Protein 6QTM (pdb70)

B-factor: mean 91.88, std 21.19, range [47.8, 187.05]

Organism: Saccharomyces cerevisiae (strain ATCC 204508 / S288c) (NCBI:txid559292)

Solvent-accessible surface area: 19002 Å² total

Secondary structure (DSSP, 8-state):
--THHHHHHHHHHHTT-EEEE-----SS--HHHHHHHHH--HHHHIIIIIS-PEEES-STT-SEEE-SS-GGG----HHHHHHHHTT----EEE---HHHHHH-----/--HHHHHHHHHHHHTT-EEEE----SSS--HHHHHHHHH--HHHHIIIIIS--EEES-GGG-SEEE-SS-GGG----HHHHHHHHHHHS----EEE---HHHHHH-----/-HHHHHHHHHHHHTT-EEEE-----SS--HHHHHHHHH--HHHHIIIIIS--EEES-TTS-SEEE-SS-GGG----HHHHHHHHH-----EEE---HHHHHH-----/------/------/---------

GO terms:
  GO:0000781 chromosome, telomeric region (C, IDA)
  GO:0003690 double-stranded DNA binding (F, IDA)
  GO:0031491 nucleosome binding (F, IDA)
  GO:0005677 chromatin silencing complex (C, IDA)
  GO:0030466 silent mating-type cassette heterochromatin formation (P, IGI)
  GO:0060090 molecular adaptor activity (F, IMP)
  GO:0034398 telomere tethering at nuclear periphery (P, IMP)
  GO:0000781 chromosome, telomeric region (C, IMP)
  GO:0003690 double-stranded DNA binding (F, IMP)
  GO:0030466 silent mating-type cassette heterochromatin formation (P, IMP)
  GO:0031453 positive regulation of heterochromatin formation (P, IMP)
  GO:0031509 subtelomeric heterochromatin formation (P, IMP)
  GO:0097695 establishment of protein-containing complex localization to telomere (P, IMP)
  GO:0006303 double-strand break repair via nonhomologous end joining (P, IMP)
  GO:0005515 protein binding (F, IPI)

Structure (mmCIF, N/CA/C/O backbone):
data_6QTM
#
_entry.id   6QTM
#
_cell.length_a   58.930
_cell.length_b   58.930
_cell.length_c   270.460
_cell.angle_alpha   90.00
_cell.angle_beta   90.00
_cell.angle_gamma   90.00
#
_symmetry.space_group_name_H-M   'P 41 21 2'
#
loop_
_entity.id
_entity.type
_entity.pdbx_description
1 polymer 'Regulatory protein SIR4'
2 polymer 'Ribonuclease H'
3 non-polymer 'SULFATE ION'
4 water water
#
loop_
_atom_site.group_PDB
_atom_site.id
_atom_site.type_symbol
_atom_site.label_atom_id
_atom_site.label_alt_id
_atom_site.label_comp_id
_atom_site.label_asym_id
_atom_site.label_entity_id
_atom_site.label_seq_id
_atom_site.pdbx_PDB_ins_code
_atom_site.Cartn_x
_atom_site.Cartn_y
_atom_site.Cartn_z
_atom_site.occupancy
_atom_site.B_iso_or_equiv
_atom_site.auth_seq_id
_atom_site.auth_comp_id
_atom_site.auth_asym_id
_atom_site.auth_atom_id
_atom_site.pdbx_PDB_model_num
ATOM 1 N N . LEU A 1 11 ? 17.272 37.699 25.052 1.00 97.85 969 LEU A N 1
ATOM 2 C CA . LEU A 1 11 ? 16.900 38.712 24.048 1.00 97.56 969 LEU A CA 1
ATOM 3 C C . LEU A 1 11 ? 17.800 38.661 22.769 1.00 99.94 969 LEU A C 1
ATOM 4 O O . LEU A 1 11 ? 17.656 39.511 21.880 1.00 99.88 969 LEU A O 1
ATOM 9 N N . SER A 1 12 ? 18.708 37.639 22.677 1.00 142.20 970 SER A N 1
ATOM 10 C CA . SER A 1 12 ? 19.654 37.443 21.561 1.00 140.13 970 SER A CA 1
ATOM 11 C C . SER A 1 12 ? 19.978 35.953 21.241 1.00 139.56 970 SER A C 1
ATOM 12 O O . SER A 1 12 ? 19.874 35.099 22.131 1.00 139.08 970 SER A O 1
ATOM 15 N N . LYS A 1 13 ? 20.395 35.671 19.955 1.00 132.62 971 LYS A N 1
ATOM 16 C CA . LYS A 1 13 ? 20.847 34.388 19.341 1.00 130.35 971 LYS A CA 1
ATOM 17 C C . LYS A 1 13 ? 19.694 33.469 18.819 1.00 127.06 971 LYS A C 1
ATOM 18 O O . LYS A 1 13 ? 19.247 33.622 17.686 1.00 120.62 971 LYS A O 1
ATOM 24 N N . SER A 1 14 ? 19.292 32.471 19.640 1.00 125.23 972 SER A N 1
ATOM 25 C CA . SER A 1 14 ? 18.229 31.498 19.381 1.00 121.48 972 SER A CA 1
ATOM 26 C C . SER A 1 14 ? 16.934 31.933 20.056 1.00 123.54 972 SER A C 1
ATOM 27 O O . SER A 1 14 ? 15.901 31.331 19.784 1.00 120.61 972 SER A O 1
ATOM 30 N N . SER A 1 15 ? 16.978 32.955 20.946 1.00 121.60 973 SER A N 1
ATOM 31 C CA . SER A 1 15 ? 15.768 33.491 21.579 1.00 119.88 973 SER A CA 1
ATOM 32 C C . SER A 1 15 ? 14.860 34.035 20.461 1.00 116.69 973 SER A C 1
ATOM 33 O O . SER A 1 15 ? 13.645 33.819 20.459 1.00 113.09 973 SER A O 1
ATOM 36 N N . TRP A 1 16 ? 15.499 34.711 19.495 1.00 111.54 974 TRP A N 1
ATOM 37 C CA . TRP A 1 16 ? 14.893 35.298 18.315 1.00 108.04 974 TRP A CA 1
ATOM 38 C C . TRP A 1 16 ? 14.313 34.176 17.450 1.00 105.29 974 TRP A C 1
ATOM 39 O O . TRP A 1 16 ? 13.132 34.243 17.100 1.00 102.90 974 TRP A O 1
ATOM 50 N N . ARG A 1 17 ? 15.111 33.119 17.171 1.00 98.85 975 ARG A N 1
ATOM 51 C CA . ARG A 1 17 ? 14.690 31.951 16.377 1.00 94.38 975 ARG A CA 1
ATOM 52 C C . ARG A 1 17 ? 13.483 31.272 17.033 1.00 94.70 975 ARG A C 1
ATOM 53 O O . ARG A 1 17 ? 12.488 31.015 16.363 1.00 91.43 975 ARG A O 1
ATOM 61 N N . GLN A 1 18 ? 13.544 31.069 18.359 1.00 93.31 976 GLN A N 1
ATOM 62 C CA . GLN A 1 18 ? 12.473 30.464 19.165 1.00 92.22 976 GLN A CA 1
ATOM 63 C C . GLN A 1 18 ? 11.203 31.293 19.186 1.00 94.81 976 GLN A C 1
ATOM 64 O O . GLN A 1 18 ? 10.115 30.731 19.038 1.00 93.65 976 GLN A O 1
ATOM 70 N N . GLU A 1 19 ? 11.338 32.622 19.315 1.00 91.21 977 GLU A N 1
ATOM 71 C CA . GLU A 1 19 ? 10.188 33.516 19.295 1.00 89.91 977 GLU A CA 1
ATOM 72 C C . GLU A 1 19 ? 9.498 33.509 17.927 1.00 89.09 977 GLU A C 1
ATOM 73 O O . GLU A 1 19 ? 8.267 33.487 17.871 1.00 87.10 977 GLU A O 1
ATOM 79 N N . TRP A 1 20 ? 10.293 33.449 16.835 1.00 84.38 978 TRP A N 1
ATOM 80 C CA . TRP A 1 20 ? 9.779 33.360 15.466 1.00 81.74 978 TRP A CA 1
ATOM 81 C C . TRP A 1 20 ? 9.052 32.060 15.242 1.00 82.81 978 TRP A C 1
ATOM 82 O O . TRP A 1 20 ? 7.933 32.077 14.742 1.00 82.26 978 TRP A O 1
ATOM 93 N N . LEU A 1 21 ? 9.674 30.935 15.635 1.00 78.11 979 LEU A N 1
ATOM 94 C CA . LEU A 1 21 ? 9.119 29.594 15.483 1.00 76.67 979 LEU A CA 1
ATOM 95 C C . LEU A 1 21 ? 7.703 29.483 16.043 1.00 79.48 979 LEU A C 1
ATOM 96 O O . LEU A 1 21 ? 6.831 28.861 15.424 1.00 78.18 979 LEU A O 1
ATOM 101 N N . ALA A 1 22 ? 7.480 30.149 17.180 1.00 76.63 980 ALA A N 1
ATOM 102 C CA . ALA A 1 22 ? 6.211 30.233 17.888 1.00 76.60 980 ALA A CA 1
ATOM 103 C C . ALA A 1 22 ? 5.212 31.050 17.090 1.00 78.63 980 ALA A C 1
ATOM 104 O O . ALA A 1 22 ? 4.098 30.575 16.880 1.00 78.69 980 ALA A O 1
ATOM 106 N N . ASN A 1 23 ? 5.621 32.247 16.604 1.00 74.10 981 ASN A N 1
ATOM 107 C CA . ASN A 1 23 ? 4.752 33.143 15.814 1.00 73.44 981 ASN A CA 1
ATOM 108 C C . ASN A 1 23 ? 4.304 32.528 14.518 1.00 75.53 981 ASN A C 1
ATOM 109 O O . ASN A 1 23 ? 3.134 32.653 14.160 1.00 75.82 981 ASN A O 1
ATOM 114 N N . LEU A 1 24 ? 5.241 31.873 13.803 1.00 70.42 982 LEU A N 1
ATOM 115 C CA . LEU A 1 24 ? 5.002 31.230 12.510 1.00 67.50 982 LEU A CA 1
ATOM 116 C C . LEU A 1 24 ? 3.929 30.149 12.584 1.00 68.56 982 LEU A C 1
ATOM 117 O O . LEU A 1 24 ? 3.185 29.987 11.614 1.00 66.55 982 LEU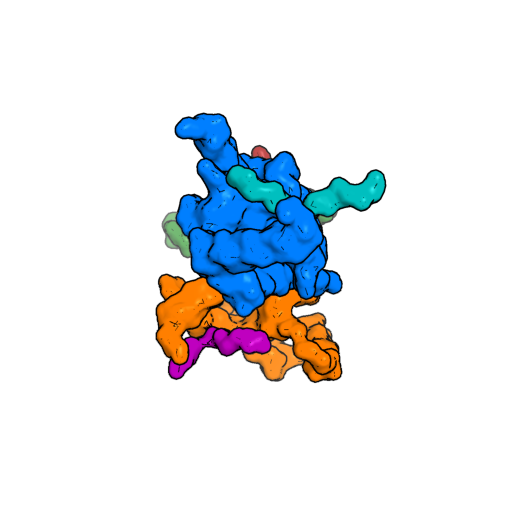 A O 1
ATOM 122 N N . LYS A 1 25 ? 3.763 29.512 13.779 1.00 64.53 983 LYS A N 1
ATOM 123 C CA . LYS A 1 25 ? 2.726 28.500 13.991 1.00 64.18 983 LYS A CA 1
ATOM 124 C C . LYS A 1 25 ? 1.352 29.161 13.959 1.00 70.56 983 LYS A C 1
ATOM 125 O O . LYS A 1 25 ? 0.345 28.478 13.783 1.00 70.99 983 LYS A O 1
ATOM 131 N N . LEU A 1 26 ? 1.318 30.492 14.141 1.00 67.63 984 LEU A N 1
ATOM 132 C CA . LEU A 1 26 ? 0.091 31.300 14.166 1.00 67.27 984 LEU A CA 1
ATOM 133 C C . LEU A 1 26 ? 0.050 32.292 12.997 1.00 65.16 984 LEU A C 1
ATOM 134 O O . LEU A 1 26 ? -0.595 33.345 13.098 1.00 65.02 984 LEU A O 1
ATOM 139 N N . ILE A 1 27 ? 0.737 31.948 11.898 1.00 57.27 985 ILE A N 1
ATOM 140 C CA . ILE A 1 27 ? 0.778 32.787 10.709 1.00 56.37 985 ILE A CA 1
ATOM 141 C C . ILE A 1 27 ? 0.307 32.054 9.444 1.00 62.99 985 ILE A C 1
ATOM 142 O O . ILE A 1 27 ? 0.588 30.862 9.236 1.00 60.03 985 ILE A O 1
ATOM 147 N N . SER A 1 28 ? -0.385 32.823 8.578 1.00 64.60 986 SER A N 1
ATOM 148 C CA . SER A 1 28 ? -0.808 32.410 7.235 1.00 64.85 986 SER A CA 1
ATOM 149 C C . SER A 1 28 ? 0.202 33.055 6.253 1.00 67.65 986 SER A C 1
ATOM 150 O O . SER A 1 28 ? 0.443 34.265 6.299 1.00 68.24 986 SER A O 1
ATOM 153 N N . VAL A 1 29 ? 0.851 32.227 5.442 1.00 62.90 987 VAL A N 1
ATOM 154 C CA . VAL A 1 29 ? 1.858 32.652 4.465 1.00 62.36 987 VAL A CA 1
ATOM 155 C C . VAL A 1 29 ? 1.381 32.399 3.042 1.00 65.11 987 VAL A C 1
ATOM 156 O O . VAL A 1 29 ? 1.034 31.272 2.692 1.00 63.30 987 VAL A O 1
ATOM 160 N N . SER A 1 30 ? 1.359 33.437 2.234 1.00 63.21 988 SER A N 1
ATOM 161 C CA . SER A 1 30 ? 0.986 33.256 0.844 1.00 64.41 988 SER A CA 1
ATOM 162 C C . SER A 1 30 ? 2.204 33.532 -0.016 1.00 69.54 988 SER A C 1
ATOM 163 O O . SER A 1 30 ? 2.943 34.493 0.263 1.00 70.11 988 SER A O 1
ATOM 166 N N . LEU A 1 31 ? 2.469 32.637 -0.992 1.00 64.47 989 LEU A N 1
ATOM 167 C CA . LEU A 1 31 ? 3.578 32.794 -1.928 1.00 63.79 989 LEU A CA 1
ATOM 168 C C . LEU A 1 31 ? 2.949 33.166 -3.275 1.00 73.54 989 LEU A C 1
ATOM 169 O O . LEU A 1 31 ? 2.097 32.437 -3.826 1.00 75.01 989 LEU A O 1
ATOM 174 N N . VAL A 1 32 ? 3.309 34.385 -3.723 1.00 71.21 990 VAL A N 1
ATOM 175 C CA . VAL A 1 32 ? 2.912 35.125 -4.922 1.00 71.63 990 VAL A CA 1
ATOM 176 C C . VAL A 1 32 ? 3.108 34.330 -6.221 1.00 74.37 990 VAL A C 1
ATOM 177 O O . VAL A 1 32 ? 4.057 33.557 -6.320 1.00 72.76 990 VAL A O 1
ATOM 181 N N . ASP A 1 33 ? 2.204 34.538 -7.212 1.00 72.22 991 ASP A N 1
ATOM 182 C CA . ASP A 1 33 ? 2.213 33.908 -8.549 1.00 72.43 991 ASP A CA 1
ATOM 183 C C . ASP A 1 33 ? 2.866 34.779 -9.640 1.00 73.26 991 ASP A C 1
ATOM 184 O O . ASP A 1 33 ? 3.349 34.242 -10.642 1.00 73.42 991 ASP A O 1
ATOM 189 N N . GLU A 1 34 ? 2.784 36.118 -9.473 1.00 67.85 992 GLU A N 1
ATOM 190 C CA . GLU A 1 34 ? 3.277 37.147 -10.390 1.00 67.99 992 GLU A CA 1
ATOM 191 C C . GLU A 1 34 ? 4.780 37.342 -10.250 1.00 72.87 992 GLU A C 1
ATOM 192 O O . GLU A 1 34 ? 5.358 37.039 -9.195 1.00 70.86 992 GLU A O 1
ATOM 198 N N . PHE A 1 35 ? 5.414 37.870 -11.307 1.00 71.63 993 PHE A N 1
ATOM 199 C CA . PHE A 1 35 ? 6.858 38.110 -11.327 1.00 71.01 993 PHE A CA 1
ATOM 200 C C . PHE A 1 35 ? 7.192 39.598 -11.534 1.00 78.76 993 PHE A C 1
ATOM 201 O O . PHE A 1 35 ? 6.397 40.336 -12.124 1.00 79.61 993 PHE A O 1
ATOM 209 N N . PRO A 1 36 ? 8.404 40.039 -11.157 1.00 78.25 994 PRO A N 1
ATOM 210 C CA . PRO A 1 36 ? 8.813 41.413 -11.491 1.00 81.56 994 PRO A CA 1
ATOM 211 C C . PRO A 1 36 ? 9.089 41.496 -12.993 1.00 88.30 994 PRO A C 1
ATOM 212 O O . PRO A 1 36 ? 9.336 40.466 -13.641 1.00 86.40 994 PRO A O 1
ATOM 216 N N . SER A 1 37 ? 9.065 42.721 -13.545 1.00 89.39 995 SER A N 1
ATOM 217 C CA . SER A 1 37 ? 9.284 42.997 -14.979 1.00 91.57 995 SER A CA 1
ATOM 218 C C . SER A 1 37 ? 10.647 42.545 -15.547 1.00 96.89 995 SER A C 1
ATOM 219 O O . SER A 1 37 ? 11.626 42.386 -14.805 1.00 96.11 995 SER A O 1
ATOM 222 N N . GLU A 1 38 ? 10.671 42.326 -16.878 1.00 94.97 996 GLU A N 1
ATOM 223 C CA . GLU A 1 38 ? 11.825 42.016 -17.724 1.00 95.84 996 GLU A CA 1
ATOM 224 C C . GLU A 1 38 ? 12.563 40.696 -17.404 1.00 97.97 996 GLU A C 1
ATOM 225 O O . GLU A 1 38 ? 13.800 40.682 -17.444 1.00 99.82 996 GLU A O 1
ATOM 231 N N . LEU A 1 39 ? 11.839 39.571 -17.204 1.00 90.43 997 LEU A N 1
ATOM 232 C CA . LEU A 1 39 ? 12.550 38.311 -16.912 1.00 87.24 997 LEU A CA 1
ATOM 233 C C . LEU A 1 39 ? 12.500 37.261 -18.022 1.00 88.22 997 LEU A C 1
ATOM 234 O O . LEU A 1 39 ? 11.472 37.134 -18.686 1.00 88.87 997 LEU A O 1
ATOM 239 N N . SER A 1 40 ? 13.606 36.506 -18.222 1.00 80.78 998 SER A N 1
ATOM 240 C CA . SER A 1 40 ? 13.660 35.454 -19.243 1.00 79.23 998 SER A CA 1
ATOM 241 C C . SER A 1 40 ? 13.043 34.189 -18.687 1.00 79.80 998 SER A C 1
ATOM 242 O O . SER A 1 40 ? 12.867 34.085 -17.459 1.00 76.20 998 SER A O 1
ATOM 245 N N . ASP A 1 41 ? 12.705 33.229 -19.583 1.00 77.15 999 ASP A N 1
ATOM 246 C CA . ASP A 1 41 ? 12.089 31.949 -19.199 1.00 76.27 999 ASP A CA 1
ATOM 247 C C . ASP A 1 41 ? 12.930 31.169 -18.148 1.00 82.68 999 ASP A C 1
ATOM 248 O O . ASP A 1 41 ? 12.352 30.598 -17.203 1.00 81.03 999 ASP A O 1
ATOM 253 N N . SER A 1 42 ? 14.292 31.200 -18.297 1.00 81.37 1000 SER A N 1
ATOM 254 C CA . SER A 1 42 ? 15.277 30.586 -17.392 1.00 80.82 1000 SER A CA 1
ATOM 255 C C . SER A 1 42 ? 15.262 31.304 -16.058 1.00 82.49 1000 SER A C 1
ATOM 256 O O . SER A 1 42 ? 15.094 30.653 -15.018 1.00 81.73 1000 SER A O 1
ATOM 259 N N . ASP A 1 43 ? 15.386 32.654 -16.092 1.00 77.80 1001 ASP A N 1
ATOM 260 C CA . ASP A 1 43 ? 15.342 33.519 -14.915 1.00 75.97 1001 ASP A CA 1
ATOM 261 C C . ASP A 1 43 ? 14.123 33.140 -14.063 1.00 75.04 1001 ASP A C 1
ATOM 262 O O . ASP A 1 43 ? 14.271 32.795 -12.889 1.00 72.95 1001 ASP A O 1
ATOM 267 N N . ARG A 1 44 ? 12.944 33.090 -14.694 1.00 70.33 1002 ARG A N 1
ATOM 268 C CA . ARG A 1 44 ? 11.686 32.691 -14.058 1.00 67.59 1002 ARG A CA 1
ATOM 269 C C . ARG A 1 44 ? 11.708 31.263 -13.491 1.00 66.97 1002 ARG A C 1
ATOM 270 O O . ARG A 1 44 ? 11.217 31.053 -12.383 1.00 63.04 1002 ARG A O 1
ATOM 278 N N . GLN A 1 45 ? 12.275 30.290 -14.245 1.00 65.74 1003 GLN A N 1
ATOM 279 C CA . GLN A 1 45 ? 12.375 28.896 -13.808 1.00 65.86 1003 GLN A CA 1
ATOM 280 C C . GLN A 1 45 ? 13.193 28.766 -12.539 1.00 72.05 1003 GLN A C 1
ATOM 281 O O . GLN A 1 45 ? 12.711 28.185 -11.565 1.00 70.92 1003 GLN A O 1
ATOM 287 N N . ILE A 1 46 ? 14.417 29.332 -12.552 1.00 71.01 1004 ILE A N 1
ATOM 288 C CA . ILE A 1 46 ? 15.348 29.357 -11.425 1.00 70.73 1004 ILE A CA 1
ATOM 289 C C . ILE A 1 46 ? 14.637 29.900 -10.170 1.00 70.99 1004 ILE A C 1
ATOM 290 O O . ILE A 1 46 ? 14.661 29.230 -9.134 1.00 68.58 1004 ILE A O 1
ATOM 295 N N . ILE A 1 47 ? 13.926 31.049 -10.301 1.00 67.98 1005 ILE A N 1
ATOM 296 C CA . ILE A 1 47 ? 13.141 31.669 -9.220 1.00 67.15 1005 ILE A CA 1
ATOM 297 C C . ILE A 1 47 ? 12.077 30.697 -8.722 1.00 70.27 1005 ILE A C 1
ATOM 298 O O . ILE A 1 47 ? 11.980 30.482 -7.515 1.00 68.58 1005 ILE A O 1
ATOM 303 N N . ASN A 1 48 ? 11.298 30.098 -9.660 1.00 68.60 1006 ASN A N 1
ATOM 304 C CA . ASN A 1 48 ? 10.221 29.146 -9.352 1.00 68.24 1006 ASN A CA 1
ATOM 305 C C . ASN A 1 48 ? 10.691 27.946 -8.534 1.00 74.28 1006 ASN A C 1
ATOM 306 O O . ASN A 1 48 ? 10.051 27.627 -7.523 1.00 74.72 1006 ASN A O 1
ATOM 311 N N . GLU A 1 49 ? 11.839 27.345 -8.908 1.00 70.55 1007 GLU A N 1
ATOM 312 C CA . GLU A 1 49 ? 12.422 26.230 -8.173 1.00 70.19 1007 GLU A CA 1
ATOM 313 C C . GLU A 1 49 ? 12.682 26.660 -6.719 1.00 73.65 1007 GLU A C 1
ATOM 314 O O . GLU A 1 49 ? 12.246 25.975 -5.787 1.00 72.23 1007 GLU A O 1
ATOM 320 N N . LYS A 1 50 ? 13.342 27.832 -6.536 1.00 71.13 1008 LYS A N 1
ATOM 321 C CA . LYS A 1 50 ? 13.661 28.386 -5.217 1.00 70.46 1008 LYS A CA 1
ATOM 322 C C . LYS A 1 50 ? 12.405 28.666 -4.411 1.00 73.39 1008 LYS A C 1
ATOM 323 O O . LYS A 1 50 ? 12.325 28.242 -3.252 1.00 72.37 1008 LYS A O 1
ATOM 337 N N . GLN A 1 52 ? 9.476 27.264 -4.647 1.00 67.13 1010 GLN A N 1
ATOM 338 C CA . GLN A 1 52 ? 8.986 25.935 -4.290 1.00 66.24 1010 GLN A CA 1
ATOM 339 C C . GLN A 1 52 ? 9.588 25.376 -2.989 1.00 68.46 1010 GLN A C 1
ATOM 340 O O . GLN A 1 52 ? 8.842 24.820 -2.189 1.00 69.04 1010 GLN A O 1
ATOM 346 N N . LEU A 1 53 ? 10.907 25.519 -2.764 1.00 62.84 1011 LEU A N 1
ATOM 347 C CA . LEU A 1 53 ? 11.528 25.034 -1.518 1.00 62.25 1011 LEU A CA 1
ATOM 348 C C . LEU A 1 53 ? 11.143 25.925 -0.331 1.00 64.13 1011 LEU A C 1
ATOM 349 O O . LEU A 1 53 ? 11.000 25.421 0.785 1.00 62.47 1011 LEU A O 1
ATOM 354 N N . LEU A 1 54 ? 11.016 27.262 -0.575 1.00 60.21 1012 LEU A N 1
ATOM 355 C CA . LEU A 1 54 ? 10.661 28.251 0.460 1.00 58.72 1012 LEU A CA 1
ATOM 356 C C . LEU A 1 54 ? 9.281 27.924 0.986 1.00 60.81 1012 LEU A C 1
ATOM 357 O O . LEU A 1 54 ? 9.057 27.939 2.197 1.00 58.38 1012 LEU A O 1
ATOM 362 N N . LYS A 1 55 ? 8.391 27.531 0.054 1.00 58.60 1013 LYS A N 1
ATOM 363 C CA . LYS A 1 55 ? 7.030 27.083 0.312 1.00 58.67 1013 LYS A CA 1
ATOM 364 C C . LYS A 1 55 ? 7.078 25.856 1.230 1.00 64.42 1013 LYS A C 1
ATOM 365 O O . LYS A 1 55 ? 6.359 25.844 2.234 1.00 64.25 1013 LYS A O 1
ATOM 371 N N . ASP A 1 56 ? 8.001 24.897 0.966 1.00 63.11 1014 ASP A N 1
ATOM 372 C CA . ASP A 1 56 ? 8.175 23.707 1.814 1.00 65.99 1014 ASP A CA 1
ATOM 373 C C . ASP A 1 56 ? 8.632 24.057 3.222 1.00 71.69 1014 ASP A C 1
ATOM 374 O O . ASP A 1 56 ? 7.986 23.612 4.156 1.00 73.03 1014 ASP A O 1
ATOM 379 N N . ILE A 1 57 ? 9.715 24.863 3.390 1.00 67.21 1015 ILE A N 1
ATOM 380 C CA . ILE A 1 57 ? 10.237 25.301 4.693 1.00 66.07 1015 ILE A CA 1
ATOM 381 C C . ILE A 1 57 ? 9.120 25.942 5.492 1.00 71.45 1015 ILE A C 1
ATOM 382 O O . ILE A 1 57 ? 8.920 25.573 6.643 1.00 72.18 1015 ILE A O 1
ATOM 387 N N . PHE A 1 58 ? 8.351 26.843 4.871 1.00 69.25 1016 PHE A N 1
ATOM 388 C CA . PHE A 1 58 ? 7.252 27.511 5.553 1.00 70.12 1016 PHE A CA 1
ATOM 389 C C . PHE A 1 58 ? 6.172 26.559 6.014 1.00 73.32 1016 PHE A C 1
ATOM 390 O O . PHE A 1 58 ? 5.771 26.624 7.168 1.00 73.38 1016 PHE A O 1
ATOM 398 N N . ALA A 1 59 ? 5.751 25.635 5.148 1.00 69.29 1017 ALA A N 1
ATOM 399 C CA . ALA A 1 59 ? 4.711 24.669 5.481 1.00 68.95 1017 ALA A CA 1
ATOM 400 C C . ALA A 1 59 ? 5.165 23.612 6.474 1.00 71.27 1017 ALA A C 1
ATOM 401 O O . ALA A 1 59 ? 4.592 23.511 7.548 1.00 71.77 1017 ALA A O 1
ATOM 403 N N . ASN A 1 60 ? 6.205 22.854 6.119 1.00 67.61 1018 ASN A N 1
ATOM 404 C CA . ASN A 1 60 ? 6.756 21.705 6.834 1.00 68.96 1018 ASN A CA 1
ATOM 405 C C . ASN A 1 60 ? 7.616 21.992 8.059 1.00 72.68 1018 ASN A C 1
ATOM 406 O O . ASN A 1 60 ? 7.498 21.276 9.063 1.00 73.14 1018 ASN A O 1
ATOM 411 N N . ASN A 1 61 ? 8.513 22.978 7.958 1.00 67.59 1019 ASN A N 1
ATOM 412 C CA . ASN A 1 61 ? 9.446 23.274 9.026 1.00 68.29 1019 ASN A CA 1
ATOM 413 C C . ASN A 1 61 ? 9.000 24.387 9.942 1.00 75.46 1019 ASN A C 1
ATOM 414 O O . ASN A 1 61 ? 9.057 24.241 11.176 1.00 77.46 1019 ASN A O 1
ATOM 419 N N . LEU A 1 62 ? 8.554 25.504 9.364 1.00 70.79 1020 LEU A N 1
ATOM 420 C CA . LEU A 1 62 ? 8.109 26.650 10.160 1.00 69.98 1020 LEU A CA 1
ATOM 421 C C . LEU A 1 62 ? 6.657 26.520 10.625 1.00 72.88 1020 LEU A C 1
ATOM 422 O O . LEU A 1 62 ? 6.215 27.317 11.447 1.00 75.04 1020 LEU A O 1
ATOM 427 N N . LYS A 1 63 ? 5.955 25.461 10.168 1.00 66.48 1021 LYS A N 1
ATOM 428 C CA . LYS A 1 63 ? 4.590 25.066 10.530 1.00 65.83 1021 LYS A CA 1
ATOM 429 C C . LYS A 1 63 ? 3.518 26.155 10.232 1.00 68.82 1021 LYS A C 1
ATOM 430 O O . LYS A 1 63 ? 2.435 26.157 10.837 1.00 70.04 1021 LYS A O 1
ATOM 436 N N . SER A 1 64 ? 3.810 27.059 9.272 1.00 63.61 1022 SER A N 1
ATOM 437 C CA . SER A 1 64 ? 2.882 28.119 8.847 1.00 62.79 1022 SER A CA 1
ATOM 438 C C . SER A 1 64 ? 1.842 27.520 7.936 1.00 68.14 1022 SER A C 1
ATOM 439 O O . SER A 1 64 ? 2.051 26.409 7.445 1.00 69.93 1022 SER A O 1
ATOM 442 N N . ALA A 1 65 ? 0.699 28.221 7.737 1.00 63.62 1023 ALA A N 1
ATOM 443 C CA . ALA A 1 65 ? -0.376 27.750 6.854 1.00 63.06 1023 ALA A CA 1
ATOM 444 C C . ALA A 1 65 ? -0.148 28.365 5.503 1.00 67.31 1023 ALA A C 1
ATOM 445 O O . ALA A 1 65 ? 0.128 29.562 5.425 1.00 67.00 1023 ALA A O 1
ATOM 447 N N . ILE A 1 66 ? -0.209 27.559 4.434 1.00 63.82 1024 ILE A N 1
ATOM 448 C CA . ILE A 1 66 ? 0.036 28.101 3.104 1.00 62.09 1024 ILE A CA 1
ATOM 449 C C . ILE A 1 66 ? -1.254 28.619 2.540 1.00 66.60 1024 IL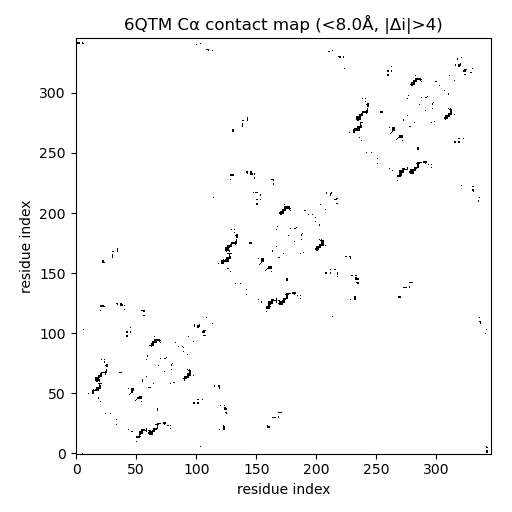E A C 1
ATOM 450 O O . ILE A 1 66 ? -2.202 27.841 2.354 1.00 69.50 1024 ILE A O 1
ATOM 455 N N . SER A 1 67 ? -1.302 29.933 2.301 1.00 61.59 1025 SER A N 1
ATOM 456 C CA . SER A 1 67 ? -2.471 30.590 1.729 1.00 64.64 1025 SER A CA 1
ATOM 457 C C . SER A 1 67 ? -2.426 30.679 0.197 1.00 70.31 1025 SER A C 1
ATOM 458 O O . SER A 1 67 ? -1.356 30.885 -0.386 1.00 69.23 1025 SER A O 1
ATOM 461 N N . ASN A 1 68 ? -3.585 30.511 -0.444 1.00 69.56 1026 ASN A N 1
ATOM 462 C CA . ASN A 1 68 ? -3.717 30.614 -1.897 1.00 71.49 1026 ASN A CA 1
ATOM 463 C C . ASN A 1 68 ? -4.290 31.989 -2.247 1.00 80.97 1026 ASN A C 1
ATOM 464 O O . ASN A 1 68 ? -4.579 32.280 -3.412 1.00 84.29 1026 ASN A O 1
ATOM 469 N N . ASN A 1 69 ? -4.448 32.835 -1.230 1.00 77.02 1027 ASN A N 1
ATOM 470 C CA . ASN A 1 69 ? -4.956 34.186 -1.381 1.00 78.00 1027 ASN A CA 1
ATOM 471 C C . ASN A 1 69 ? -3.982 35.081 -0.635 1.00 79.79 1027 ASN A C 1
ATOM 472 O O . ASN A 1 69 ? -3.800 34.922 0.571 1.00 80.03 1027 ASN A O 1
ATOM 477 N N . PHE A 1 70 ? -3.296 35.965 -1.343 1.00 75.15 1028 PHE A N 1
ATOM 478 C CA . PHE A 1 70 ? -2.309 36.800 -0.664 1.00 74.28 1028 PHE A CA 1
ATOM 479 C C . PHE A 1 70 ? -2.943 37.838 0.257 1.00 80.10 1028 PHE A C 1
ATOM 480 O O . PHE A 1 70 ? -2.285 38.334 1.179 1.00 78.81 1028 PHE A O 1
ATOM 488 N N . ARG A 1 71 ? -4.229 38.134 0.035 1.00 79.62 1029 ARG A N 1
ATOM 489 C CA . ARG A 1 71 ? -4.973 39.080 0.851 1.00 82.17 1029 ARG A CA 1
ATOM 490 C C . ARG A 1 71 ? -5.329 38.427 2.170 1.00 87.63 1029 ARG A C 1
ATOM 491 O O . ARG A 1 71 ? -5.359 39.108 3.196 1.00 89.39 1029 ARG A O 1
ATOM 499 N N . GLU A 1 72 ? -5.486 37.090 2.168 1.00 83.47 1030 GLU A N 1
ATOM 500 C CA . GLU A 1 72 ? -5.760 36.329 3.390 1.00 83.20 1030 GLU A CA 1
ATOM 501 C C . GLU A 1 72 ? -4.466 35.730 4.030 1.00 84.14 1030 GLU A C 1
ATOM 502 O O . GLU A 1 72 ? -4.418 34.537 4.370 1.00 82.30 1030 GLU A O 1
ATOM 508 N N . SER A 1 73 ? -3.433 36.581 4.218 1.00 79.76 1031 SER A N 1
ATOM 509 C CA . SER A 1 73 ? -2.169 36.162 4.823 1.00 77.76 1031 SER A CA 1
ATOM 510 C C . SER A 1 73 ? -1.451 37.283 5.582 1.00 83.29 1031 SER A C 1
ATOM 511 O O . SER A 1 73 ? -1.574 38.453 5.192 1.00 85.53 1031 SER A O 1
ATOM 514 N N . ASP A 1 74 ? -0.672 36.902 6.644 1.00 77.69 1032 ASP A N 1
ATOM 515 C CA . ASP A 1 74 ? 0.144 37.790 7.487 1.00 77.78 1032 ASP A CA 1
ATOM 516 C C . ASP A 1 74 ? 1.555 38.046 6.916 1.00 78.18 1032 ASP A C 1
ATOM 517 O O . ASP A 1 74 ? 2.152 39.082 7.196 1.00 77.73 1032 ASP A O 1
ATOM 522 N N . ILE A 1 75 ? 2.080 37.093 6.123 1.00 73.02 1033 ILE A N 1
ATOM 523 C CA . ILE A 1 75 ? 3.366 37.160 5.416 1.00 71.16 1033 ILE A CA 1
ATOM 524 C C . ILE A 1 75 ? 3.153 36.749 3.928 1.00 74.87 1033 ILE A C 1
ATOM 525 O O . ILE A 1 75 ? 2.607 35.677 3.662 1.00 74.31 1033 ILE A O 1
ATOM 530 N N . ILE A 1 76 ? 3.571 37.632 2.977 1.00 71.23 1034 ILE A N 1
ATOM 531 C CA . ILE A 1 76 ? 3.489 37.507 1.508 1.00 69.28 1034 ILE A CA 1
ATOM 532 C C . ILE A 1 76 ? 4.916 37.352 0.948 1.00 72.05 1034 ILE A C 1
ATOM 533 O O . ILE A 1 76 ? 5.736 38.244 1.129 1.00 72.53 1034 ILE A O 1
ATOM 538 N N . ILE A 1 77 ? 5.206 36.241 0.268 1.00 67.98 1035 ILE A N 1
ATOM 539 C CA . ILE A 1 77 ? 6.533 35.988 -0.304 1.00 67.71 1035 ILE A CA 1
ATOM 540 C C . ILE A 1 77 ? 6.562 36.296 -1.816 1.00 73.75 1035 ILE A C 1
ATOM 541 O O . ILE A 1 77 ? 5.965 35.563 -2.620 1.00 71.61 1035 ILE A O 1
ATOM 546 N N . LEU A 1 78 ? 7.314 37.367 -2.176 1.00 72.72 1036 LEU A N 1
ATOM 547 C CA . LEU A 1 78 ? 7.490 37.900 -3.536 1.00 73.28 1036 LEU A CA 1
ATOM 548 C C . LEU A 1 78 ? 8.579 37.192 -4.327 1.00 78.10 1036 LEU A C 1
ATOM 549 O O . LEU A 1 78 ? 9.502 36.633 -3.734 1.00 76.78 1036 LEU A O 1
ATOM 554 N N . LYS A 1 79 ? 8.453 37.205 -5.679 1.00 76.34 1037 LYS A N 1
ATOM 555 C CA . LYS A 1 79 ? 9.407 36.593 -6.612 1.00 76.00 1037 LYS A CA 1
ATOM 556 C C . LYS A 1 79 ? 10.527 37.598 -6.976 1.00 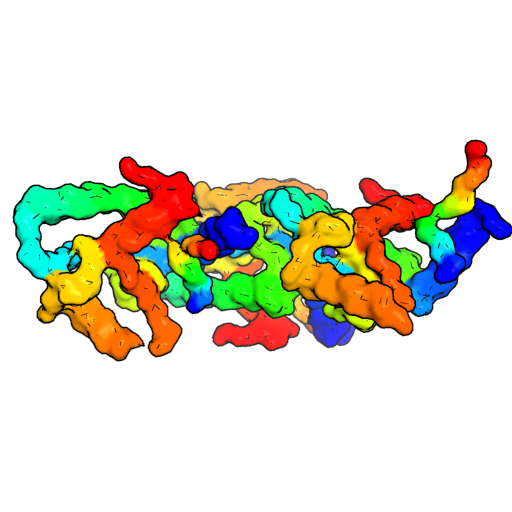82.44 1037 LYS A C 1
ATOM 557 O O . LYS A 1 79 ? 11.276 37.400 -7.936 1.00 83.41 1037 LYS A O 1
ATOM 563 N N . GLY A 1 80 ? 10.626 38.658 -6.183 1.00 79.76 1038 GLY A N 1
ATOM 564 C CA . GLY A 1 80 ? 11.607 39.721 -6.350 1.00 81.97 1038 GLY A CA 1
ATOM 565 C C . GLY A 1 80 ? 11.292 40.897 -5.455 1.00 87.57 1038 GLY A C 1
ATOM 566 O O . GLY A 1 80 ? 10.529 40.754 -4.497 1.00 87.05 1038 GLY A O 1
ATOM 567 N N . GLU A 1 81 ? 11.879 42.063 -5.752 1.00 85.76 1039 GLU A N 1
ATOM 568 C CA . GLU A 1 81 ? 11.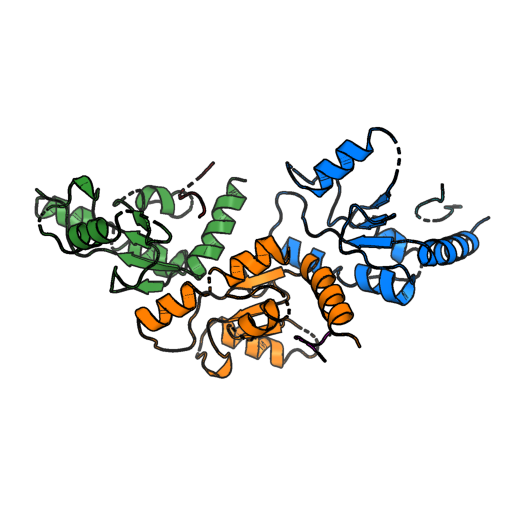622 43.269 -4.970 1.00 87.31 1039 GLU A CA 1
ATOM 569 C C . GLU A 1 81 ? 10.307 43.892 -5.437 1.00 90.95 1039 GLU A C 1
ATOM 570 O O . GLU A 1 81 ? 10.038 43.919 -6.636 1.00 90.50 1039 GLU A O 1
ATOM 576 N N . ILE A 1 82 ? 9.490 44.393 -4.491 1.00 87.95 1040 ILE A N 1
ATOM 577 C CA . ILE A 1 82 ? 8.193 45.010 -4.790 1.00 88.67 1040 ILE A CA 1
ATOM 578 C C . ILE A 1 82 ? 8.319 46.196 -5.779 1.00 96.99 1040 ILE A C 1
ATOM 579 O O . ILE A 1 82 ? 7.450 46.377 -6.631 1.00 98.31 1040 ILE A O 1
ATOM 584 N N . GLU A 1 83 ? 9.427 46.944 -5.702 1.00 95.66 1041 GLU A N 1
ATOM 585 C CA . GLU A 1 83 ? 9.727 48.072 -6.584 1.00 99.60 1041 GLU A CA 1
ATOM 586 C C . GLU A 1 83 ? 9.828 47.637 -8.043 1.00 103.87 1041 GLU A C 1
ATOM 587 O O . GLU A 1 83 ? 9.430 48.398 -8.931 1.00 107.08 1041 GLU A O 1
ATOM 593 N N . ASP A 1 84 ? 10.339 46.406 -8.287 1.00 96.31 1042 ASP A N 1
ATOM 594 C CA . ASP A 1 84 ? 10.504 45.830 -9.631 1.00 94.93 1042 ASP A CA 1
ATOM 595 C C . ASP A 1 84 ? 9.184 45.297 -10.216 1.00 96.95 1042 ASP A C 1
ATOM 596 O O . ASP A 1 84 ? 9.120 44.982 -11.407 1.00 96.23 1042 ASP A O 1
ATOM 601 N N . TYR A 1 85 ? 8.137 45.182 -9.386 1.00 92.69 1043 TYR A N 1
ATOM 602 C CA . TYR A 1 85 ? 6.831 44.719 -9.851 1.00 92.25 1043 TYR A CA 1
ATOM 603 C C . TYR A 1 85 ? 6.105 45.853 -10.579 1.00 100.84 1043 TYR A C 1
ATOM 604 O O . TYR A 1 85 ? 6.179 47.000 -10.123 1.00 103.35 1043 TYR A O 1
ATOM 613 N N . PRO A 1 86 ? 5.417 45.576 -11.716 1.00 98.63 1044 PRO A N 1
ATOM 614 C CA . PRO A 1 86 ? 4.708 46.661 -12.409 1.00 102.55 1044 PRO A CA 1
ATOM 615 C C . PRO A 1 86 ? 3.508 47.145 -11.610 1.00 107.84 1044 PRO A C 1
ATOM 616 O O . PRO A 1 86 ? 2.909 46.354 -10.870 1.00 104.56 1044 PRO A O 1
ATOM 636 N N . SER A 1 88 ? 0.551 47.807 -12.539 1.00 109.81 1046 SER A N 1
ATOM 637 C CA . SER A 1 88 ? -0.630 47.086 -13.017 1.00 109.00 1046 SER A CA 1
ATOM 638 C C . SER A 1 88 ? -0.848 45.690 -12.386 1.00 105.39 1046 SER A C 1
ATOM 639 O O . SER A 1 88 ? -1.942 45.133 -12.518 1.00 105.25 1046 SER A O 1
ATOM 642 N N . SER A 1 89 ? 0.183 45.113 -11.739 1.00 96.13 1047 SER A N 1
ATOM 643 C CA . SER A 1 89 ? 0.079 43.784 -11.137 1.00 91.63 1047 SER A CA 1
ATOM 644 C C . SER A 1 89 ? -0.752 43.799 -9.871 1.00 96.23 1047 SER A C 1
ATOM 645 O O . SER A 1 89 ? -0.634 44.728 -9.073 1.00 97.38 1047 SER A O 1
ATOM 648 N N . GLU A 1 90 ? -1.592 42.761 -9.692 1.00 91.59 1048 GLU A N 1
ATOM 649 C CA . GLU A 1 90 ? -2.504 42.555 -8.558 1.00 90.74 1048 GLU A CA 1
ATOM 650 C C . GLU A 1 90 ? -1.826 42.801 -7.220 1.00 90.85 1048 GLU A C 1
ATOM 651 O O . GLU A 1 90 ? -2.383 43.516 -6.374 1.00 93.98 1048 GLU A O 1
ATOM 657 N N . ILE A 1 91 ? -0.632 42.191 -7.024 1.00 80.35 1049 ILE A N 1
ATOM 658 C CA . ILE A 1 91 ? 0.145 42.289 -5.787 1.00 76.95 1049 ILE A CA 1
ATOM 659 C C . ILE A 1 91 ? 0.601 43.728 -5.510 1.00 83.35 1049 ILE A C 1
ATOM 660 O O . ILE A 1 91 ? 0.411 44.198 -4.379 1.00 83.40 1049 ILE A O 1
ATOM 665 N N . LYS A 1 92 ? 1.149 44.442 -6.532 1.00 82.54 1050 LYS A N 1
ATOM 666 C CA . LYS A 1 92 ? 1.599 45.826 -6.353 1.00 85.68 1050 LYS A CA 1
ATOM 667 C C . LYS A 1 92 ? 0.407 46.708 -5.981 1.00 95.72 1050 LYS A C 1
ATOM 668 O O . LYS A 1 92 ? 0.524 47.513 -5.058 1.00 96.98 1050 LYS A O 1
ATOM 674 N N . ILE A 1 93 ? -0.757 46.479 -6.636 1.00 95.00 1051 ILE A N 1
ATOM 675 C CA . ILE A 1 93 ? -2.032 47.159 -6.385 1.00 98.52 1051 ILE A CA 1
ATOM 676 C C . ILE A 1 93 ? -2.433 46.996 -4.921 1.00 102.38 1051 ILE A C 1
ATOM 677 O O . ILE A 1 93 ? -2.774 47.988 -4.271 1.00 105.09 1051 ILE A O 1
ATOM 682 N N . TYR A 1 94 ? -2.350 45.752 -4.404 1.00 96.20 1052 TYR A N 1
ATOM 683 C CA . TYR A 1 94 ? -2.666 45.404 -3.018 1.00 95.44 1052 TYR A CA 1
ATOM 684 C C . TYR A 1 94 ? -1.692 46.053 -2.030 1.00 100.90 1052 TYR A C 1
ATOM 685 O O . TYR A 1 94 ? -2.115 46.546 -0.980 1.00 102.17 1052 TYR A O 1
ATOM 694 N N . TYR A 1 95 ? -0.390 46.050 -2.370 1.00 96.38 1053 TYR A N 1
ATOM 695 C CA . TYR A 1 95 ? 0.677 46.652 -1.562 1.00 95.62 1053 TYR A CA 1
ATOM 696 C C . TYR A 1 95 ? 0.417 48.150 -1.399 1.00 101.89 1053 TYR A C 1
ATOM 697 O O . TYR A 1 95 ? 0.503 48.674 -0.292 1.00 102.44 1053 TYR A O 1
ATOM 706 N N . ASN A 1 96 ? 0.053 48.806 -2.504 1.00 100.57 1054 ASN A N 1
ATOM 707 C CA . ASN A 1 96 ? -0.257 50.221 -2.561 1.00 105.64 1054 ASN A CA 1
ATOM 708 C C . ASN A 1 96 ? -1.486 50.583 -1.744 1.00 113.74 1054 ASN A C 1
ATOM 709 O O . ASN A 1 96 ? -1.492 51.669 -1.157 1.00 118.35 1054 ASN A O 1
ATOM 714 N N . GLU A 1 97 ? -2.521 49.705 -1.677 1.00 108.63 1055 GLU A N 1
ATOM 715 C CA . GLU A 1 97 ? -3.709 50.048 -0.875 1.00 111.68 1055 GLU A CA 1
ATOM 716 C C . GLU A 1 97 ? -3.443 49.851 0.618 1.00 115.91 1055 GLU A C 1
ATOM 717 O O . GLU A 1 97 ? -3.991 50.585 1.441 1.00 117.52 1055 GLU A O 1
ATOM 723 N N . LEU A 1 98 ? -2.523 48.935 0.951 1.00 111.50 1056 LEU A N 1
ATOM 724 C CA . LEU A 1 98 ? -2.115 48.701 2.329 1.00 111.24 1056 LEU A CA 1
ATOM 725 C C . LEU A 1 98 ? -1.258 49.854 2.881 1.00 120.43 1056 LEU A C 1
ATOM 726 O O . LEU A 1 98 ? -1.063 49.939 4.090 1.00 119.93 1056 LEU A O 1
ATOM 731 N N . GLN A 1 99 ? -0.882 50.828 2.022 1.00 122.25 1057 GLN A N 1
ATOM 732 C CA . GLN A 1 99 ? -0.130 52.010 2.456 1.00 126.64 1057 GLN A CA 1
ATOM 733 C C . GLN A 1 99 ? -1.013 52.952 3.282 1.00 137.66 1057 GLN A C 1
ATOM 734 O O . GLN A 1 99 ? -0.483 53.758 4.050 1.00 140.51 1057 GLN A O 1
ATOM 740 N N . ASN A 1 100 ? -2.358 52.805 3.178 1.00 136.23 1058 ASN A N 1
ATOM 741 C CA . ASN A 1 100 ? -3.307 53.569 3.989 1.00 140.36 1058 ASN A CA 1
ATOM 742 C C . ASN A 1 100 ? -3.901 52.711 5.139 1.00 141.23 1058 ASN A C 1
ATOM 743 O O . ASN A 1 100 ? -4.950 52.076 4.977 1.00 140.40 1058 ASN A O 1
ATOM 748 N N . LYS A 1 101 ? -3.212 52.705 6.297 1.00 136.01 1059 LYS A N 1
ATOM 749 C CA . LYS A 1 101 ? -3.586 51.926 7.486 1.00 157.26 1059 LYS A CA 1
ATOM 750 C C . LYS A 1 101 ? -4.847 52.449 8.183 1.00 170.49 1059 LYS A C 1
ATOM 751 O O . LYS A 1 101 ? -5.419 51.760 9.034 1.00 121.36 1059 LYS A O 1
ATOM 757 N N . LYS A 1 106 ? -0.923 45.449 9.264 1.00 103.93 1064 LYS A N 1
ATOM 758 C CA . LYS A 1 106 ? -0.951 45.002 7.876 1.00 101.69 1064 LYS A CA 1
ATOM 759 C C . LYS A 1 106 ? 0.086 43.886 7.586 1.00 100.11 1064 LYS A C 1
ATOM 760 O O . LYS A 1 106 ? 1.011 43.665 8.380 1.00 99.46 1064 LYS A O 1
ATOM 766 N N . ALA A 1 107 ? -0.073 43.204 6.440 1.00 92.44 1065 ALA A N 1
ATOM 767 C CA . ALA A 1 107 ? 0.784 42.099 6.022 1.00 88.24 1065 ALA A CA 1
ATOM 768 C C . ALA A 1 107 ? 2.231 42.503 5.735 1.00 90.63 1065 ALA A C 1
ATOM 769 O O . ALA A 1 107 ? 2.495 43.653 5.368 1.00 92.25 1065 ALA A O 1
ATOM 771 N N . ARG A 1 108 ? 3.159 41.536 5.890 1.00 83.95 1066 ARG A N 1
ATOM 772 C CA . ARG A 1 108 ? 4.594 41.723 5.657 1.00 82.86 1066 ARG A CA 1
ATOM 773 C C . ARG A 1 108 ? 4.978 41.254 4.250 1.00 83.31 1066 ARG A C 1
ATOM 774 O O . ARG A 1 108 ? 4.899 40.061 3.972 1.00 80.28 1066 ARG A O 1
ATOM 782 N N . PHE A 1 109 ? 5.369 42.195 3.363 1.00 80.69 1067 PHE A N 1
ATOM 783 C CA . PHE A 1 109 ? 5.765 41.906 1.978 1.00 79.14 1067 PHE A CA 1
ATOM 784 C C . PHE A 1 109 ? 7.264 41.676 1.906 1.00 83.73 1067 PHE A C 1
ATOM 785 O O . PHE A 1 109 ? 8.056 42.622 1.951 1.00 85.33 1067 PHE A O 1
ATOM 793 N N . TRP A 1 110 ? 7.651 40.409 1.823 1.00 79.75 1068 TRP A N 1
ATOM 794 C CA . TRP A 1 110 ? 9.049 40.025 1.769 1.00 80.68 1068 TRP A CA 1
ATOM 795 C C . TRP A 1 110 ? 9.539 39.727 0.362 1.00 87.32 1068 TRP A C 1
ATOM 796 O O . TRP A 1 110 ? 8.912 38.944 -0.365 1.00 85.23 1068 TRP A O 1
ATOM 807 N N . SER A 1 111 ? 10.703 40.299 0.003 1.00 87.98 1069 SER A N 1
ATOM 808 C CA . SER A 1 111 ? 11.331 40.020 -1.279 1.00 89.07 1069 SER A CA 1
ATOM 809 C C . SER A 1 111 ? 11.909 38.620 -1.243 1.00 90.96 1069 SER A C 1
ATOM 810 O O . SER A 1 111 ? 12.224 38.070 -0.183 1.00 89.60 1069 SER A O 1
ATOM 813 N N . PHE A 1 112 ? 12.050 38.070 -2.431 1.00 87.65 1070 PHE A N 1
ATOM 814 C CA . PHE A 1 112 ? 12.573 36.751 -2.711 1.00 86.60 1070 PHE A CA 1
ATOM 815 C C . PHE A 1 112 ? 13.911 36.512 -2.006 1.00 91.42 1070 PHE A C 1
ATOM 816 O O . PHE A 1 112 ? 14.133 35.444 -1.425 1.00 90.17 1070 PHE A O 1
ATOM 832 N N . LYS A 1 114 ? 15.061 38.425 0.648 1.00 86.63 1072 LYS A N 1
ATOM 833 C CA . LYS A 1 114 ? 14.828 38.618 2.079 1.00 84.74 1072 LYS A CA 1
ATOM 834 C C . LYS A 1 114 ? 14.302 37.329 2.675 1.00 84.29 1072 LYS A C 1
ATOM 835 O O . LYS A 1 114 ? 14.778 36.930 3.742 1.00 84.73 1072 LYS A O 1
ATOM 841 N N . THR A 1 115 ? 13.351 36.658 1.978 1.00 76.78 1073 THR A N 1
ATOM 842 C CA . THR A 1 115 ? 12.779 35.389 2.437 1.00 74.82 1073 THR A CA 1
ATOM 843 C C . THR A 1 115 ? 13.871 34.326 2.561 1.00 81.13 1073 THR A C 1
ATOM 844 O O . THR A 1 115 ? 13.919 33.609 3.572 1.00 82.05 1073 THR A O 1
ATOM 848 N N . GLN A 1 116 ? 14.771 34.267 1.546 1.00 77.98 1074 GLN A N 1
ATOM 849 C CA . GLN A 1 116 ? 15.914 33.355 1.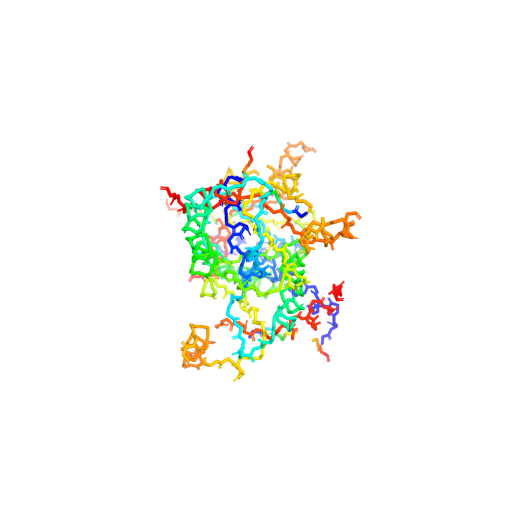502 1.00 78.73 1074 GLN A CA 1
ATOM 850 C C . GLN A 1 116 ? 16.817 33.580 2.714 1.00 85.62 1074 GLN A C 1
ATOM 851 O O . GLN A 1 116 ? 17.216 32.611 3.368 1.00 86.10 1074 GLN A O 1
ATOM 857 N N . ARG A 1 117 ? 17.099 34.867 3.028 1.00 83.61 1075 ARG A N 1
ATOM 858 C CA . ARG A 1 117 ? 17.908 35.291 4.164 1.00 85.68 1075 ARG A CA 1
ATOM 859 C C . ARG A 1 117 ? 17.260 34.799 5.444 1.00 88.14 1075 ARG A C 1
ATOM 860 O O . ARG A 1 117 ? 17.927 34.103 6.211 1.00 90.30 1075 ARG A O 1
ATOM 868 N N . PHE A 1 118 ? 15.941 35.089 5.636 1.00 80.63 1076 PHE A N 1
ATOM 869 C CA . PHE A 1 118 ? 15.157 34.692 6.816 1.00 78.25 1076 PHE A CA 1
ATOM 870 C C . PHE A 1 118 ? 15.240 33.205 7.111 1.00 79.37 1076 PHE A C 1
ATOM 871 O O . PHE A 1 118 ? 15.712 32.839 8.192 1.00 79.65 1076 PHE A O 1
ATOM 879 N N . VAL A 1 119 ? 14.806 32.349 6.144 1.00 72.90 1077 VAL A N 1
ATOM 880 C CA . VAL A 1 119 ? 14.861 30.886 6.298 1.00 72.07 1077 VAL A CA 1
ATOM 881 C C . VAL A 1 119 ? 16.276 30.413 6.704 1.00 81.03 1077 VAL A C 1
ATOM 882 O O . VAL A 1 119 ? 16.398 29.545 7.576 1.00 81.45 1077 VAL A O 1
ATOM 886 N N . SER A 1 120 ? 17.331 31.022 6.098 1.00 79.96 1078 SER A N 1
ATOM 887 C CA . SER A 1 120 ? 18.728 30.710 6.381 1.00 82.87 1078 SER A CA 1
ATOM 888 C C . SER A 1 120 ? 19.075 31.024 7.838 1.00 89.93 1078 SER A C 1
ATOM 889 O O . SER A 1 120 ? 19.801 30.246 8.471 1.00 92.54 1078 SER A O 1
ATOM 892 N N . ASN A 1 121 ? 18.511 32.125 8.394 1.00 85.54 1079 ASN A N 1
ATOM 893 C CA . ASN A 1 121 ? 18.715 32.481 9.805 1.00 87.34 1079 ASN A CA 1
ATOM 894 C C . ASN A 1 121 ? 17.892 31.553 10.689 1.00 88.46 1079 ASN A C 1
ATOM 895 O O . ASN A 1 121 ? 18.216 31.354 11.861 1.00 91.39 1079 ASN A O 1
ATOM 908 N N . GLY A 1 123 ? 17.682 28.449 10.166 1.00 85.71 1081 GLY A N 1
ATOM 909 C CA . GLY A 1 123 ? 18.429 27.198 10.082 1.00 87.88 1081 GLY A CA 1
ATOM 910 C C . GLY A 1 123 ? 18.069 26.376 8.862 1.00 92.96 1081 GLY A C 1
ATOM 911 O O . GLY A 1 123 ? 18.312 25.166 8.836 1.00 93.84 1081 GLY A O 1
ATOM 912 N N . PHE A 1 124 ? 17.480 27.018 7.839 1.00 89.36 1082 PHE A N 1
ATOM 913 C CA . PHE A 1 124 ? 17.073 26.339 6.612 1.00 89.02 1082 PHE A CA 1
ATOM 914 C C . PHE A 1 124 ? 17.702 27.029 5.403 1.00 98.13 1082 PHE A C 1
ATOM 915 O O . PHE A 1 124 ? 17.135 27.978 4.849 1.00 97.74 1082 PHE A O 1
ATOM 923 N N . ASP A 1 125 ? 18.931 26.604 5.058 1.00 98.24 1083 ASP A N 1
ATOM 924 C CA . ASP A 1 125 ? 19.670 27.200 3.950 1.00 98.76 1083 ASP A CA 1
ATOM 925 C C . ASP A 1 125 ? 19.349 26.537 2.615 1.00 99.12 1083 ASP A C 1
ATOM 926 O O . ASP A 1 125 ? 18.841 25.412 2.596 1.00 97.76 1083 ASP A O 1
ATOM 931 N N . ILE A 1 126 ? 19.625 27.261 1.504 1.00 94.51 1084 ILE A N 1
ATOM 932 C CA . ILE A 1 126 ? 19.468 26.805 0.114 1.00 98.77 1084 ILE A CA 1
ATOM 933 C C . ILE A 1 126 ? 20.833 26.915 -0.617 1.00 131.53 1084 ILE A C 1
ATOM 934 O O . ILE A 1 126 ? 21.254 26.000 -1.334 1.00 86.54 1084 ILE A O 1
ATOM 939 N N . LEU B 1 11 ? -5.380 11.382 2.344 1.00 92.63 969 LEU B N 1
ATOM 940 C CA . LEU B 1 11 ? -5.619 12.810 2.136 1.00 92.31 969 LEU B CA 1
ATOM 941 C C . LEU B 1 11 ? -6.970 13.104 1.449 1.00 94.34 969 LEU B C 1
ATOM 942 O O . LEU B 1 11 ? -7.441 12.305 0.636 1.00 94.96 969 LEU B O 1
ATOM 947 N N . SER B 1 12 ? -7.563 14.278 1.747 1.00 131.39 970 SER B N 1
ATOM 948 C CA . SER B 1 12 ? -8.783 14.750 1.091 1.00 130.00 970 SER B CA 1
ATOM 949 C C . SER B 1 12 ? -8.374 15.287 -0.274 1.00 127.48 970 SER B C 1
ATOM 950 O O . SER B 1 12 ? -7.276 15.838 -0.411 1.00 124.32 970 SER B O 1
ATOM 953 N N . LYS B 1 13 ? -9.247 15.126 -1.286 1.00 121.77 971 LYS B N 1
ATOM 954 C CA . LYS B 1 13 ? -8.990 15.615 -2.649 1.00 116.43 971 LYS B CA 1
ATOM 955 C C . LYS B 1 13 ? -9.076 17.138 -2.680 1.00 113.81 971 LYS B C 1
ATOM 956 O O . LYS B 1 13 ? -8.560 17.752 -3.602 1.00 110.71 971 LYS B O 1
ATOM 962 N N . SER B 1 14 ? -9.681 17.738 -1.641 1.00 108.85 972 SER B N 1
ATOM 963 C CA . SER B 1 14 ? -9.798 19.177 -1.451 1.00 106.39 972 SER B CA 1
ATOM 964 C C . SER B 1 14 ? -8.440 19.692 -1.000 1.00 104.24 972 SER B C 1
ATOM 965 O O . SER B 1 14 ? -8.008 20.744 -1.466 1.00 101.65 972 SER B O 1
ATOM 968 N N . SER B 1 15 ? -7.753 18.932 -0.114 1.00 99.00 973 SER B N 1
ATOM 969 C CA . SER B 1 15 ? -6.411 19.250 0.397 1.00 95.75 973 SER B CA 1
ATOM 970 C C . SER B 1 15 ? -5.441 19.153 -0.765 1.00 94.76 973 SER B C 1
ATOM 971 O O . SER B 1 15 ? -4.555 19.989 -0.899 1.00 92.06 973 SER B O 1
ATOM 974 N N . TRP B 1 16 ? -5.634 18.123 -1.606 1.00 90.17 974 TRP B N 1
ATOM 975 C CA . TRP B 1 16 ? -4.853 17.818 -2.793 1.00 86.80 974 TRP B CA 1
ATOM 976 C C . TRP B 1 16 ? -4.998 18.964 -3.788 1.00 88.09 974 TRP B C 1
ATOM 977 O O . TRP B 1 16 ? -3.988 19.505 -4.227 1.00 84.62 974 TRP B O 1
ATOM 988 N N . ARG B 1 17 ? -6.241 19.379 -4.084 1.00 87.30 975 ARG B N 1
ATOM 989 C CA . ARG B 1 17 ? -6.547 20.481 -5.006 1.00 86.61 975 ARG B CA 1
ATOM 990 C C . ARG B 1 17 ? -5.879 21.778 -4.527 1.00 90.32 975 ARG B C 1
ATOM 991 O O . ARG B 1 17 ? -5.195 22.443 -5.320 1.00 87.72 975 ARG B O 1
ATOM 999 N N . GLN B 1 18 ? -6.028 22.084 -3.209 1.00 88.35 976 GLN B N 1
ATOM 1000 C CA . GLN B 1 18 ? -5.451 23.265 -2.569 1.00 87.41 976 GLN B CA 1
ATOM 1001 C C . GLN B 1 18 ? -3.937 23.267 -2.578 1.00 89.56 976 GLN B C 1
ATOM 1002 O O . GLN B 1 18 ? -3.342 24.310 -2.866 1.00 88.21 976 GLN B O 1
ATOM 1008 N N . GLU B 1 19 ? -3.310 22.093 -2.313 1.00 85.33 977 GLU B N 1
ATOM 1009 C CA . GLU B 1 19 ? -1.856 21.953 -2.337 1.00 82.81 977 GLU B CA 1
ATOM 1010 C C . GLU B 1 19 ? -1.317 22.193 -3.732 1.00 85.14 977 GLU B C 1
ATOM 1011 O O . GLU B 1 19 ? -0.305 22.884 -3.876 1.00 84.71 977 GLU B O 1
ATOM 1017 N N . TRP B 1 20 ? -2.027 21.683 -4.765 1.00 80.39 978 TRP B N 1
ATOM 1018 C CA . TRP B 1 20 ? -1.649 21.858 -6.164 1.00 77.32 978 TRP B CA 1
ATOM 1019 C C . TRP B 1 20 ? -1.765 23.288 -6.571 1.00 77.04 978 TRP B C 1
ATOM 1020 O O . TRP B 1 20 ? -0.813 23.817 -7.121 1.00 75.44 978 TRP B O 1
ATOM 1031 N N . LEU B 1 21 ? -2.908 23.933 -6.266 1.00 73.17 979 LEU B N 1
ATOM 1032 C CA . LEU B 1 21 ? -3.186 25.323 -6.622 1.00 72.45 979 LEU B CA 1
ATOM 1033 C C . LEU B 1 21 ? -2.080 26.278 -6.192 1.00 76.54 979 LEU B C 1
ATOM 1034 O O . LEU B 1 21 ? -1.687 27.177 -6.958 1.00 75.55 979 LEU B O 1
ATOM 1039 N N . ALA B 1 22 ? -1.552 26.022 -4.974 1.00 73.77 980 ALA B N 1
ATOM 1040 C CA . ALA B 1 22 ? -0.459 26.743 -4.343 1.00 73.31 980 ALA B CA 1
ATOM 1041 C C . ALA B 1 22 ? 0.831 26.499 -5.118 1.00 75.77 980 ALA B C 1
ATOM 1042 O O . ALA B 1 22 ? 1.494 27.477 -5.454 1.00 74.96 980 ALA B O 1
ATOM 1044 N N . ASN B 1 23 ? 1.162 25.209 -5.435 1.00 71.66 981 ASN B N 1
ATOM 1045 C CA . ASN B 1 23 ? 2.373 24.837 -6.176 1.00 71.20 981 ASN B CA 1
ATOM 1046 C C . ASN B 1 23 ? 2.364 25.413 -7.560 1.00 72.44 981 ASN B C 1
ATOM 1047 O O . ASN B 1 23 ? 3.391 25.889 -8.024 1.00 72.45 981 ASN B O 1
ATOM 1052 N N . LEU B 1 24 ? 1.190 25.404 -8.192 1.00 67.20 982 LEU B N 1
ATOM 1053 C CA . LEU B 1 24 ? 0.982 25.891 -9.550 1.00 65.63 982 LEU B CA 1
ATOM 1054 C C . LEU B 1 24 ? 1.332 27.386 -9.705 1.00 68.53 982 LEU B C 1
ATOM 1055 O O . LEU B 1 24 ? 1.761 27.796 -10.772 1.00 67.57 982 LEU B O 1
ATOM 1060 N N . LYS B 1 25 ? 1.216 28.168 -8.628 1.00 64.40 983 LYS B N 1
ATOM 1061 C CA . LYS B 1 25 ? 1.570 29.584 -8.599 1.00 64.03 983 LYS B CA 1
ATOM 1062 C C . LYS B 1 25 ? 3.083 29.718 -8.629 1.00 69.26 983 LYS B C 1
ATOM 1063 O O . LYS B 1 25 ? 3.595 30.795 -8.899 1.00 72.14 983 LYS B O 1
ATOM 1069 N N . LEU B 1 26 ? 3.798 28.631 -8.347 1.00 64.68 984 LEU B N 1
ATOM 1070 C CA . LEU B 1 26 ? 5.263 28.585 -8.309 1.00 65.12 984 LEU B CA 1
ATOM 1071 C C . LEU B 1 26 ? 5.810 27.617 -9.375 1.00 68.68 984 LEU B C 1
ATOM 1072 O O . LEU B 1 26 ? 6.894 27.044 -9.204 1.00 68.61 984 LEU B O 1
ATOM 1077 N N . ILE B 1 27 ? 5.050 27.440 -10.470 1.00 64.68 985 ILE B N 1
ATOM 1078 C CA . ILE B 1 27 ? 5.420 26.547 -11.566 1.00 64.30 985 ILE B CA 1
ATOM 1079 C C . ILE B 1 27 ? 5.434 27.248 -12.909 1.00 70.40 985 ILE B C 1
ATOM 1080 O O . ILE B 1 27 ? 4.569 28.091 -13.223 1.00 69.75 985 ILE B O 1
ATOM 1085 N N . SER B 1 28 ? 6.435 26.845 -13.719 1.00 67.77 986 SER B N 1
ATOM 1086 C CA . SER B 1 28 ? 6.603 27.253 -15.101 1.00 65.69 986 SER B CA 1
ATOM 1087 C C . SER B 1 28 ? 6.057 26.094 -15.940 1.00 64.87 986 SER B C 1
ATOM 1088 O O . SER B 1 28 ? 6.490 24.955 -15.773 1.00 63.32 986 SER B O 1
ATOM 1091 N N . VAL B 1 29 ? 5.008 26.357 -16.726 1.00 61.84 987 VAL B N 1
ATOM 1092 C CA . VAL B 1 29 ? 4.375 25.347 -17.618 1.00 61.43 987 VAL B CA 1
ATOM 1093 C C . VAL B 1 29 ? 4.667 25.679 -19.092 1.00 64.11 987 VAL B C 1
ATOM 1094 O O . VAL B 1 29 ? 4.344 26.780 -19.527 1.00 61.79 987 VAL B O 1
ATOM 1098 N N . SER B 1 30 ? 5.283 24.735 -19.836 1.00 63.36 988 SER B N 1
ATOM 1099 C CA . SER B 1 30 ? 5.564 24.880 -21.270 1.00 65.25 988 SER B CA 1
ATOM 1100 C C . SER B 1 30 ? 4.720 23.925 -22.138 1.00 70.13 988 SER B C 1
ATOM 1101 O O . SER B 1 30 ? 4.728 22.705 -21.923 1.00 67.93 988 SER B O 1
ATOM 1104 N N . LEU B 1 31 ? 4.023 24.511 -23.145 1.00 69.60 989 LEU B N 1
ATOM 1105 C CA . LEU B 1 31 ? 3.188 23.785 -24.105 1.00 70.82 989 LEU B CA 1
ATOM 1106 C C . LEU B 1 31 ? 3.957 23.627 -25.431 1.00 76.83 989 LEU B C 1
ATOM 1107 O O . LEU B 1 31 ? 4.412 24.604 -26.029 1.00 76.96 989 LEU B O 1
ATOM 1112 N N . VAL B 1 32 ? 4.207 22.353 -25.771 1.00 73.16 990 VAL B N 1
ATOM 1113 C CA . VAL B 1 32 ? 4.979 21.797 -26.875 1.00 73.23 990 VAL B CA 1
ATOM 1114 C C . VAL B 1 32 ? 4.453 22.233 -28.250 1.00 77.23 990 VAL B C 1
ATOM 1115 O O . VAL B 1 32 ? 3.248 22.425 -28.390 1.00 77.26 990 VAL B O 1
ATOM 1119 N N . ASP B 1 33 ? 5.360 22.377 -29.260 1.00 73.72 991 ASP B N 1
ATOM 1120 C CA . ASP B 1 33 ? 5.050 22.755 -30.659 1.00 74.10 991 ASP B CA 1
ATOM 1121 C C . ASP B 1 33 ? 4.957 21.540 -31.614 1.00 77.25 991 ASP B C 1
ATOM 1122 O O . ASP B 1 33 ? 4.270 21.620 -32.626 1.00 76.70 991 ASP B O 1
ATOM 1127 N N . GLU B 1 34 ? 5.720 20.457 -31.321 1.00 74.49 992 GLU B N 1
ATOM 1128 C CA . GLU B 1 34 ? 5.825 19.231 -32.116 1.00 75.49 992 GLU B CA 1
ATOM 1129 C C . GLU B 1 34 ? 4.625 18.323 -31.889 1.00 78.48 992 GLU B C 1
ATOM 1130 O O . GLU B 1 34 ? 3.984 18.392 -30.842 1.00 73.73 992 GLU B O 1
ATOM 1136 N N . PHE B 1 35 ? 4.294 17.518 -32.914 1.00 80.80 993 PHE B N 1
ATOM 1137 C CA . PHE B 1 35 ? 3.179 16.564 -32.899 1.00 83.17 993 PHE B CA 1
ATOM 1138 C C . PHE B 1 35 ? 3.698 15.139 -32.827 1.00 94.30 993 PHE B C 1
ATOM 1139 O O . PHE B 1 35 ? 4.779 14.877 -33.369 1.00 95.19 993 PHE B O 1
ATOM 1147 N N . PRO B 1 36 ? 2.958 14.212 -32.158 1.00 96.13 994 PRO B N 1
ATOM 1148 C CA . PRO B 1 36 ? 3.451 12.836 -32.020 1.00 99.44 994 PRO B CA 1
ATOM 1149 C C . PRO B 1 36 ? 3.829 12.185 -33.335 1.00 109.46 994 PRO B C 1
ATOM 1150 O O . PRO B 1 36 ? 4.997 11.874 -33.531 1.00 111.27 994 PRO B O 1
ATOM 1154 N N . SER B 1 37 ? 2.882 12.028 -34.250 1.00 108.49 995 SER B N 1
ATOM 1155 C CA . SER B 1 37 ? 3.196 11.367 -35.508 1.00 111.87 995 SER B CA 1
ATOM 1156 C C . SER B 1 37 ? 2.536 12.070 -36.665 1.00 115.55 995 SER B C 1
ATOM 1157 O O . SER B 1 37 ? 1.991 13.167 -36.499 1.00 113.39 995 SER B O 1
ATOM 1160 N N . GLU B 1 38 ? 2.569 11.422 -37.841 1.00 114.34 996 GLU B N 1
ATOM 1161 C CA . GLU B 1 38 ? 1.900 11.914 -39.033 1.00 114.38 996 GLU B CA 1
ATOM 1162 C C . GLU B 1 38 ? 0.396 11.716 -38.769 1.00 114.12 996 GLU B C 1
ATOM 1163 O O . GLU B 1 38 ? -0.090 10.591 -38.587 1.00 115.25 996 GLU B O 1
ATOM 1169 N N . LEU B 1 39 ? -0.259 12.869 -38.555 1.00 104.72 997 LEU B N 1
ATOM 1170 C CA . LEU B 1 39 ? -1.660 13.150 -38.223 1.00 101.89 997 LEU B CA 1
ATOM 1171 C C . LEU B 1 39 ? -2.309 13.964 -39.348 1.00 102.29 997 LEU B C 1
ATOM 1172 O O . LEU B 1 39 ? -1.598 14.620 -40.107 1.00 101.93 997 LEU B O 1
ATOM 1177 N N . SER B 1 40 ? -3.653 13.933 -39.453 1.00 96.35 998 SER B N 1
ATOM 1178 C CA . SER B 1 40 ? -4.386 14.680 -40.479 1.00 95.64 998 SER B CA 1
ATOM 1179 C C . SER B 1 40 ? -4.480 16.159 -40.082 1.00 95.32 998 SER B C 1
ATOM 1180 O O . SER B 1 40 ? -4.247 16.472 -38.906 1.00 92.71 998 SER B O 1
ATOM 1183 N N . ASP B 1 41 ? -4.790 17.071 -41.048 1.00 91.90 999 ASP B N 1
ATOM 1184 C CA . ASP B 1 41 ? -4.941 18.513 -40.778 1.00 89.93 999 ASP B CA 1
ATOM 1185 C C . ASP B 1 41 ? -6.018 18.800 -39.697 1.00 92.51 999 ASP B C 1
ATOM 1186 O O . ASP B 1 41 ? -5.791 19.661 -38.833 1.00 89.20 999 ASP B O 1
ATOM 1191 N N . SER B 1 42 ? -7.154 18.029 -39.729 1.00 91.59 1000 SER B N 1
ATOM 1192 C CA . SER B 1 42 ? -8.277 18.070 -38.774 1.00 91.30 1000 SER B CA 1
ATOM 1193 C C . SER B 1 42 ? -7.798 17.585 -37.417 1.00 91.68 1000 SER B C 1
ATOM 1194 O O . SER B 1 42 ? -7.953 18.303 -36.421 1.00 89.24 1000 SER B O 1
ATOM 1197 N N . ASP B 1 43 ? -7.172 16.380 -37.386 1.00 87.30 1001 ASP B N 1
ATOM 1198 C CA . ASP B 1 43 ? -6.601 15.773 -36.179 1.00 84.26 1001 ASP B CA 1
ATOM 1199 C C . ASP B 1 43 ? -5.758 16.821 -35.442 1.00 81.49 1001 ASP B C 1
ATOM 1200 O O . ASP B 1 43 ? -6.034 17.119 -34.278 1.00 77.77 1001 ASP B O 1
ATOM 1205 N N . ARG B 1 44 ? -4.815 17.453 -36.172 1.00 77.12 1002 ARG B N 1
ATOM 1206 C CA . ARG B 1 44 ? -3.947 18.515 -35.670 1.00 74.07 1002 ARG B CA 1
ATOM 1207 C C . ARG B 1 44 ? -4.713 19.738 -35.165 1.00 78.22 1002 ARG B C 1
ATOM 1208 O O . ARG B 1 44 ? -4.365 20.265 -34.094 1.00 76.29 1002 ARG B O 1
ATOM 1216 N N . GLN B 1 45 ? -5.754 20.186 -35.926 1.00 75.87 1003 GLN B N 1
ATOM 1217 C CA . GLN B 1 45 ? -6.574 21.338 -35.541 1.00 75.84 1003 GLN B CA 1
ATOM 1218 C C . GLN B 1 45 ? -7.286 21.104 -34.210 1.00 81.35 1003 GLN B C 1
ATOM 1219 O O . GLN B 1 45 ? -7.164 21.927 -33.306 1.00 79.01 1003 GLN B O 1
ATOM 1225 N N . ILE B 1 46 ? -7.995 19.968 -34.089 1.00 80.47 1004 ILE B N 1
ATOM 1226 C CA . ILE B 1 46 ? -8.723 19.556 -32.903 1.00 80.24 1004 ILE B CA 1
ATOM 1227 C C . ILE B 1 46 ? -7.791 19.604 -31.696 1.00 82.99 1004 ILE B C 1
ATOM 1228 O O . ILE B 1 46 ? -8.135 20.267 -30.710 1.00 84.03 1004 ILE B O 1
ATOM 1233 N N . ILE B 1 47 ? -6.577 18.998 -31.811 1.00 77.11 1005 ILE B N 1
ATOM 1234 C CA . ILE B 1 47 ? -5.548 18.991 -30.753 1.00 73.43 1005 ILE B CA 1
ATOM 1235 C C . ILE B 1 47 ? -5.164 20.436 -30.400 1.00 73.41 1005 ILE B C 1
ATOM 1236 O O . ILE B 1 47 ? -5.169 20.792 -29.223 1.00 68.28 1005 ILE B O 1
ATOM 1241 N N . ASN B 1 48 ? -4.863 21.261 -31.438 1.00 72.53 1006 ASN B N 1
ATOM 1242 C CA . ASN B 1 48 ? -4.456 22.663 -31.285 1.00 71.49 1006 ASN B CA 1
ATOM 1243 C C . ASN B 1 48 ? -5.475 23.495 -30.538 1.00 75.08 1006 ASN B C 1
ATOM 1244 O O . ASN B 1 48 ? -5.065 24.221 -29.627 1.00 76.86 1006 ASN B O 1
ATOM 1249 N N . GLU B 1 49 ? -6.784 23.347 -30.844 1.00 68.82 1007 GLU B N 1
ATOM 1250 C CA . GLU B 1 49 ? -7.847 24.060 -30.138 1.00 69.14 1007 GLU B CA 1
ATOM 1251 C C . GLU B 1 49 ? -7.754 23.730 -28.635 1.00 75.32 1007 GLU B C 1
ATOM 1252 O O . GLU B 1 49 ? -7.693 24.646 -27.800 1.00 74.88 1007 GLU B O 1
ATOM 1258 N N . LYS B 1 50 ? -7.656 22.415 -28.305 1.00 70.95 1008 LYS B N 1
ATOM 1259 C CA . LYS B 1 50 ? -7.565 21.917 -26.940 1.00 67.69 1008 LYS B CA 1
ATOM 1260 C C . LYS B 1 50 ? -6.318 22.456 -26.241 1.00 70.56 1008 LYS B C 1
ATOM 1261 O O . LYS B 1 50 ? -6.427 22.993 -25.131 1.00 71.23 1008 LYS B O 1
ATOM 1275 N N . GLN B 1 52 ? -4.642 25.148 -26.886 1.00 67.35 1010 GLN B N 1
ATOM 1276 C CA . GLN B 1 52 ? -4.903 26.576 -26.708 1.00 68.34 1010 GLN B CA 1
ATOM 1277 C C . GLN B 1 52 ? -5.669 26.887 -25.429 1.00 74.77 1010 GLN B C 1
ATOM 1278 O O . GLN B 1 52 ? -5.307 27.851 -24.758 1.00 74.02 1010 GLN B O 1
ATOM 1284 N N . LEU B 1 53 ? -6.688 26.077 -25.076 1.00 73.19 1011 LEU B N 1
ATOM 1285 C CA . LEU B 1 53 ? -7.504 26.302 -23.880 1.00 74.63 1011 LEU B CA 1
ATOM 1286 C C . LEU B 1 53 ? -6.802 25.902 -22.588 1.00 78.54 1011 LEU B C 1
ATOM 1287 O O . LEU B 1 53 ? -6.922 26.599 -21.574 1.00 79.09 1011 LEU B O 1
ATOM 1292 N N . LEU B 1 54 ? -6.042 24.799 -22.630 1.00 72.41 1012 LEU B N 1
ATOM 1293 C CA . LEU B 1 54 ? -5.264 24.332 -21.490 1.00 68.53 1012 LEU B CA 1
ATOM 1294 C C . LEU B 1 54 ? -4.253 25.416 -21.164 1.00 69.75 1012 LEU B C 1
ATOM 1295 O O . LEU B 1 54 ? -4.087 25.765 -19.999 1.00 68.12 1012 LEU B O 1
ATOM 1300 N N . LYS B 1 55 ? -3.650 26.010 -22.219 1.00 67.48 1013 LYS B N 1
ATOM 1301 C CA . LYS B 1 55 ? -2.705 27.114 -22.116 1.00 67.08 1013 LYS B CA 1
ATOM 1302 C C . LYS B 1 55 ? -3.380 28.259 -21.362 1.00 73.07 1013 LYS B C 1
ATOM 1303 O O . LYS B 1 55 ? -2.774 28.760 -20.424 1.00 73.43 1013 LYS B O 1
ATOM 1309 N N . ASP B 1 56 ? -4.650 28.599 -21.689 1.00 71.64 1014 ASP B N 1
ATOM 1310 C CA . ASP B 1 56 ? -5.403 29.644 -20.990 1.00 74.25 1014 ASP B CA 1
ATOM 1311 C C . ASP B 1 56 ? -5.676 29.260 -19.545 1.00 76.03 1014 ASP B C 1
ATOM 1312 O O . ASP B 1 56 ? -5.386 30.064 -18.674 1.00 77.73 1014 ASP B O 1
ATOM 1317 N N . ILE B 1 57 ? -6.185 28.033 -19.280 1.00 69.10 1015 ILE B N 1
ATOM 1318 C CA . ILE B 1 57 ? -6.461 27.565 -17.917 1.00 68.15 1015 ILE B CA 1
ATOM 1319 C C . ILE B 1 57 ? -5.189 27.729 -17.063 1.00 72.72 1015 ILE B C 1
ATOM 1320 O O . ILE B 1 57 ? -5.236 28.340 -15.989 1.00 71.95 1015 ILE B O 1
ATOM 1325 N N . PHE B 1 58 ? -4.050 27.225 -17.582 1.00 70.27 1016 PHE B N 1
ATOM 1326 C CA . PHE B 1 58 ? -2.771 27.281 -16.895 1.00 70.66 1016 PHE B CA 1
ATOM 1327 C C . PHE B 1 58 ? -2.322 28.694 -16.591 1.00 74.92 1016 PHE B C 1
ATOM 1328 O O . PHE B 1 58 ? -1.954 28.983 -15.448 1.00 76.78 1016 PHE B O 1
ATOM 1336 N N . ALA B 1 59 ? -2.413 29.585 -17.578 1.00 69.96 1017 ALA B N 1
ATOM 1337 C CA . ALA B 1 59 ? -2.005 30.970 -17.410 1.00 70.01 1017 ALA B CA 1
ATOM 1338 C C . ALA B 1 59 ? -2.942 31.769 -16.518 1.00 76.70 1017 ALA B C 1
ATOM 1339 O O . ALA B 1 59 ? -2.506 32.267 -15.480 1.00 78.36 1017 ALA B O 1
ATOM 1341 N N . ASN B 1 60 ? -4.221 31.857 -16.911 1.00 73.02 1018 ASN B N 1
ATOM 1342 C CA . ASN B 1 60 ? -5.279 32.655 -16.307 1.00 74.58 1018 ASN B CA 1
ATOM 1343 C C . ASN B 1 60 ? -5.882 32.130 -15.031 1.00 78.91 1018 ASN B C 1
ATOM 1344 O O . ASN B 1 60 ? -6.153 32.932 -14.138 1.00 81.13 1018 ASN B O 1
ATOM 1349 N N . ASN B 1 61 ? -6.164 30.826 -14.955 1.00 73.35 1019 ASN B N 1
ATOM 1350 C CA . ASN B 1 61 ? -6.825 30.260 -13.774 1.00 73.20 1019 ASN B CA 1
ATOM 1351 C C . ASN B 1 61 ? -5.881 29.639 -12.764 1.00 73.02 1019 ASN B C 1
ATOM 1352 O O . ASN B 1 61 ? -5.992 29.918 -11.572 1.00 70.99 1019 ASN B O 1
ATOM 1357 N N . LEU B 1 62 ? -4.945 28.811 -13.238 1.00 68.08 1020 LEU B N 1
ATOM 1358 C CA . LEU B 1 62 ? -4.005 28.148 -12.354 1.00 66.26 1020 LEU B CA 1
ATOM 1359 C C . LEU B 1 62 ? -2.826 29.047 -11.951 1.00 74.59 1020 LEU B C 1
ATOM 1360 O O . LEU B 1 62 ? -2.082 28.707 -11.021 1.00 74.72 1020 LEU B O 1
ATOM 1365 N N . LYS B 1 63 ? -2.735 30.237 -12.585 1.00 74.28 1021 LYS B N 1
ATOM 1366 C CA . LYS B 1 63 ? -1.750 31.290 -12.329 1.00 75.61 1021 LYS B CA 1
ATOM 1367 C C . LYS B 1 63 ? -0.282 30.826 -12.538 1.00 82.51 1021 LYS B C 1
ATOM 1368 O O . LYS B 1 63 ? 0.655 31.404 -11.959 1.00 84.96 1021 LYS B O 1
ATOM 1374 N N . SER B 1 64 ? -0.085 29.811 -13.406 1.00 76.64 1022 SER B N 1
ATOM 1375 C CA . SER B 1 64 ? 1.249 29.315 -13.738 1.00 75.01 1022 SER B CA 1
ATOM 1376 C C . SER B 1 64 ? 1.862 30.248 -14.758 1.00 78.61 1022 SER B C 1
ATOM 1377 O O . SER B 1 64 ? 1.128 31.038 -15.367 1.00 78.69 1022 SER B O 1
ATOM 1380 N N . ALA B 1 65 ? 3.204 30.193 -14.923 1.00 74.84 1023 ALA B N 1
ATOM 1381 C CA . ALA B 1 65 ? 3.905 31.026 -15.906 1.00 74.87 1023 ALA B CA 1
ATOM 1382 C C . ALA B 1 65 ? 4.019 30.230 -17.196 1.00 77.53 1023 ALA B C 1
ATOM 1383 O O . ALA B 1 65 ? 4.370 29.041 -17.158 1.00 75.99 1023 ALA B O 1
ATOM 1385 N N . ILE B 1 66 ? 3.689 30.864 -18.332 1.00 73.99 1024 ILE B N 1
ATOM 1386 C CA . ILE B 1 66 ? 3.785 30.148 -19.591 1.00 73.35 1024 ILE B CA 1
ATOM 1387 C C . ILE B 1 66 ? 5.183 30.307 -20.158 1.00 79.04 1024 ILE B C 1
ATOM 1388 O O . ILE B 1 66 ? 5.592 31.421 -20.478 1.00 80.06 1024 ILE B O 1
ATOM 1393 N N . SER B 1 67 ? 5.921 29.176 -20.245 1.00 74.83 1025 SER B N 1
ATOM 1394 C CA . SER B 1 67 ? 7.275 29.097 -20.778 1.00 74.62 1025 SER B CA 1
ATOM 1395 C C . SER B 1 67 ? 7.278 28.789 -22.279 1.00 81.31 1025 SER B C 1
ATOM 1396 O O . SER B 1 67 ? 6.441 28.018 -22.780 1.00 81.32 1025 SER B O 1
ATOM 1399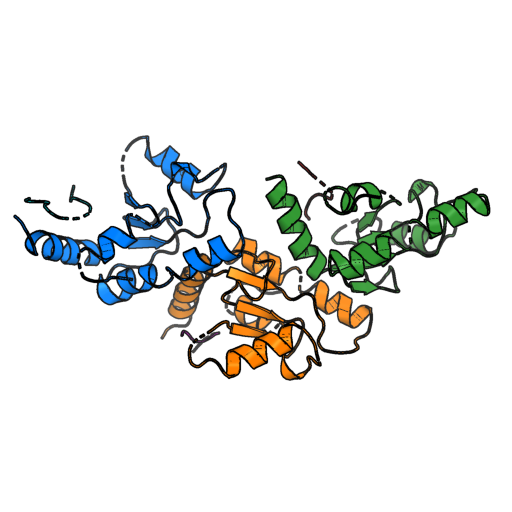 N N . ASN B 1 68 ? 8.223 29.412 -22.996 1.00 78.87 1026 ASN B N 1
ATOM 1400 C CA . ASN B 1 68 ? 8.393 29.246 -24.437 1.00 78.85 1026 ASN B CA 1
ATOM 1401 C C . ASN B 1 68 ? 9.536 28.261 -24.717 1.00 83.37 1026 ASN B C 1
ATOM 1402 O O . ASN B 1 68 ? 9.815 27.941 -25.887 1.00 86.18 1026 ASN B O 1
ATOM 1407 N N . ASN B 1 69 ? 10.209 27.802 -23.646 1.00 75.73 1027 ASN B N 1
ATOM 1408 C CA . ASN B 1 69 ? 11.344 26.891 -23.687 1.00 74.87 1027 ASN B CA 1
ATOM 1409 C C . ASN B 1 69 ? 10.983 25.707 -22.794 1.00 76.62 1027 ASN B C 1
ATOM 1410 O O . ASN B 1 69 ? 10.943 25.889 -21.580 1.00 76.55 1027 ASN B O 1
ATOM 1415 N N . PHE B 1 70 ? 10.691 24.506 -23.369 1.00 71.67 1028 PHE B N 1
ATOM 1416 C CA . PHE B 1 70 ? 10.250 23.338 -22.580 1.00 70.24 1028 PHE B CA 1
ATOM 1417 C C . PHE B 1 70 ? 11.287 22.851 -21.570 1.00 78.32 1028 PHE B C 1
ATOM 1418 O O . PHE B 1 70 ? 10.933 22.187 -20.584 1.00 78.52 1028 PHE B O 1
ATOM 1426 N N . ARG B 1 71 ? 12.560 23.228 -21.794 1.00 76.48 1029 ARG B N 1
ATOM 1427 C CA . ARG B 1 71 ? 13.658 22.887 -20.909 1.00 77.06 1029 ARG B CA 1
ATOM 1428 C C . ARG B 1 71 ? 13.586 23.767 -19.701 1.00 79.38 1029 ARG B C 1
ATOM 1429 O O . ARG B 1 71 ? 13.899 23.295 -18.620 1.00 82.26 1029 ARG B O 1
ATOM 1437 N N . GLU B 1 72 ? 13.072 25.002 -19.843 1.00 73.29 1030 GLU B N 1
ATOM 1438 C CA . GLU B 1 72 ? 12.909 25.915 -18.703 1.00 73.18 1030 GLU B CA 1
ATOM 1439 C C . GLU B 1 72 ? 11.479 25.861 -18.081 1.00 76.94 1030 GLU B C 1
ATOM 1440 O O . GLU B 1 72 ? 10.846 26.903 -17.853 1.00 75.53 1030 GLU B O 1
ATOM 1446 N N . SER B 1 73 ? 10.997 24.639 -17.768 1.00 74.14 1031 SER B N 1
ATOM 1447 C CA . SER B 1 73 ? 9.676 24.442 -17.164 1.00 72.73 1031 SER B CA 1
ATOM 1448 C C . SER B 1 73 ? 9.605 23.196 -16.270 1.00 78.20 1031 SER B C 1
ATOM 1449 O O . SER B 1 73 ? 10.301 22.216 -16.546 1.00 80.94 1031 SER B O 1
ATOM 1452 N N . ASP B 1 74 ? 8.733 23.235 -15.230 1.00 72.20 1032 ASP B N 1
ATOM 1453 C CA . ASP B 1 74 ? 8.485 22.162 -14.267 1.00 71.93 1032 ASP B CA 1
ATOM 1454 C C . ASP B 1 74 ? 7.441 21.164 -14.762 1.00 75.33 1032 ASP B C 1
ATOM 1455 O O . ASP B 1 74 ? 7.462 20.012 -14.324 1.00 77.32 1032 ASP B O 1
ATOM 1460 N N . ILE B 1 75 ? 6.551 21.582 -15.699 1.00 69.11 1033 ILE B N 1
ATOM 1461 C CA . ILE B 1 75 ? 5.542 20.738 -16.366 1.00 67.43 1033 ILE B CA 1
ATOM 1462 C C . ILE B 1 75 ? 5.511 21.063 -17.882 1.00 72.68 1033 ILE B C 1
ATOM 1463 O O . ILE B 1 75 ? 5.304 22.214 -18.286 1.00 70.47 1033 ILE B O 1
ATOM 1468 N N . ILE B 1 76 ? 5.697 20.006 -18.699 1.00 71.90 1034 ILE B N 1
ATOM 1469 C CA . ILE B 1 76 ? 5.711 19.986 -20.162 1.00 71.52 1034 ILE B CA 1
ATOM 1470 C C . ILE B 1 76 ? 4.402 19.312 -20.684 1.00 75.82 1034 ILE B C 1
ATOM 1471 O O . ILE B 1 76 ? 4.127 18.150 -20.359 1.00 75.74 1034 ILE B O 1
ATOM 1476 N N . ILE B 1 77 ? 3.600 20.069 -21.469 1.00 71.11 1035 ILE B N 1
ATOM 1477 C CA . ILE B 1 77 ? 2.317 19.617 -22.005 1.00 70.35 1035 ILE B CA 1
ATOM 1478 C C . ILE B 1 77 ? 2.525 19.244 -23.431 1.00 72.77 1035 ILE B C 1
ATOM 1479 O O . ILE B 1 77 ? 2.740 20.135 -24.267 1.00 71.16 1035 ILE B O 1
ATOM 1484 N N . LEU B 1 78 ? 2.428 17.922 -23.712 1.00 69.70 1036 LEU B N 1
ATOM 1485 C CA . LEU B 1 78 ? 2.631 17.305 -25.037 1.00 69.53 1036 LEU B CA 1
ATOM 1486 C C . LEU B 1 78 ? 1.344 17.281 -25.842 1.00 74.55 1036 LEU B C 1
ATOM 1487 O O . LEU B 1 78 ? 0.280 17.287 -25.234 1.00 74.71 1036 LEU B O 1
ATOM 1492 N N . LYS B 1 79 ? 1.438 17.166 -27.187 1.00 71.89 1037 LYS B N 1
ATOM 1493 C CA . LYS B 1 79 ? 0.299 17.079 -28.112 1.00 73.49 1037 LYS B CA 1
ATOM 1494 C C . LYS B 1 79 ? -0.134 15.602 -28.363 1.00 82.47 1037 LYS B C 1
ATOM 1495 O O . LYS B 1 79 ? -0.807 15.267 -29.349 1.00 84.71 1037 LYS B O 1
ATOM 1501 N N . GLY B 1 80 ? 0.254 14.745 -27.441 1.00 80.22 1038 GLY B N 1
ATOM 1502 C CA . GLY B 1 80 ? -0.043 13.323 -27.461 1.00 82.27 1038 GLY B CA 1
ATOM 1503 C C . GLY B 1 80 ? 0.785 12.590 -26.432 1.00 85.26 1038 GLY B C 1
ATOM 1504 O O . GLY B 1 80 ? 1.345 13.221 -25.534 1.00 83.48 1038 GLY B O 1
ATOM 1505 N N . GLU B 1 81 ? 0.868 11.253 -26.547 1.00 83.13 1039 GLU B N 1
ATOM 1506 C CA . GLU B 1 81 ? 1.661 10.463 -25.610 1.00 82.99 1039 GLU B CA 1
ATOM 1507 C C . GLU B 1 81 ? 3.119 10.523 -26.052 1.00 84.56 1039 GLU B C 1
ATOM 1508 O O . GLU B 1 81 ? 3.402 10.462 -27.254 1.00 85.09 1039 GLU B O 1
ATOM 1514 N N . ILE B 1 82 ? 4.044 10.649 -25.084 1.00 78.63 1040 ILE B N 1
ATOM 1515 C CA . ILE B 1 82 ? 5.482 10.728 -25.359 1.00 78.34 1040 ILE B CA 1
ATOM 1516 C C . ILE B 1 82 ? 6.012 9.506 -26.159 1.00 87.57 1040 ILE B C 1
ATOM 1517 O O . ILE B 1 82 ? 6.888 9.662 -27.021 1.00 88.64 1040 ILE B O 1
ATOM 1522 N N . GLU B 1 83 ? 5.427 8.318 -25.916 1.00 86.24 1041 GLU B N 1
ATOM 1523 C CA . GLU B 1 83 ? 5.763 7.078 -26.610 1.00 89.38 1041 GLU B CA 1
ATOM 1524 C C . GLU B 1 83 ? 5.512 7.197 -28.110 1.00 94.72 1041 GLU B C 1
ATOM 1525 O O . GLU B 1 83 ? 6.279 6.637 -28.898 1.00 97.82 1041 GLU B O 1
ATOM 1531 N N . ASP B 1 84 ? 4.461 7.950 -28.503 1.00 89.17 1042 ASP B N 1
ATOM 1532 C CA . ASP B 1 84 ? 4.074 8.161 -29.904 1.00 89.47 1042 ASP B CA 1
ATOM 1533 C C . ASP B 1 84 ? 4.960 9.198 -30.621 1.00 92.30 1042 ASP B C 1
ATOM 1534 O O . ASP B 1 84 ? 4.913 9.293 -31.845 1.00 92.54 1042 ASP B O 1
ATOM 1539 N N . TYR B 1 85 ? 5.774 9.960 -29.868 1.00 87.25 1043 TYR B N 1
ATOM 1540 C CA . TYR B 1 85 ? 6.670 10.948 -30.466 1.00 85.86 1043 TYR B CA 1
ATOM 1541 C C . TYR B 1 85 ? 7.888 10.241 -31.079 1.00 95.88 1043 TYR B C 1
ATOM 1542 O O . TYR B 1 85 ? 8.376 9.280 -30.469 1.00 98.38 1043 TYR B O 1
ATOM 1551 N N . PRO B 1 86 ? 8.390 10.662 -32.276 1.00 94.13 1044 PRO B N 1
ATOM 1552 C CA . PRO B 1 86 ? 9.577 9.990 -32.847 1.00 97.35 1044 PRO B CA 1
ATOM 1553 C C . PRO B 1 86 ? 10.830 10.307 -32.038 1.00 104.40 1044 PRO B C 1
ATOM 1554 O O . PRO B 1 86 ? 10.911 11.392 -31.455 1.00 100.87 1044 PRO B O 1
ATOM 1566 N N . SER B 1 88 ? 13.743 11.141 -32.947 1.00 106.94 1046 SER B N 1
ATOM 1567 C CA . SER B 1 88 ? 14.430 12.256 -33.594 1.00 106.25 1046 SER B CA 1
ATOM 1568 C C . SER B 1 88 ? 13.876 13.649 -33.187 1.00 106.17 1046 SER B C 1
ATOM 1569 O O . SER B 1 88 ? 14.530 14.658 -33.473 1.00 106.83 1046 SER B O 1
ATOM 1572 N N . SER B 1 89 ? 12.671 13.715 -32.574 1.00 97.92 1047 SER B N 1
ATOM 1573 C CA . SER B 1 89 ? 12.067 14.993 -32.178 1.00 94.11 1047 SER B CA 1
ATOM 1574 C C . SER B 1 89 ? 12.753 15.570 -30.949 1.00 96.26 1047 SER B C 1
ATOM 1575 O O . SER B 1 89 ? 13.080 14.823 -30.022 1.00 97.35 1047 SER B O 1
ATOM 1578 N N . GLU B 1 90 ? 12.971 16.902 -30.948 1.00 89.87 1048 GLU B N 1
ATOM 1579 C CA . GLU B 1 90 ? 13.615 17.655 -29.859 1.00 88.57 1048 GLU B CA 1
ATOM 1580 C C . GLU B 1 90 ? 13.119 17.244 -28.459 1.00 86.96 1048 GLU B C 1
ATOM 1581 O O . GLU B 1 90 ? 13.926 17.005 -27.554 1.00 86.76 1048 GLU B O 1
ATOM 1587 N N . ILE B 1 91 ? 11.784 17.155 -28.310 1.00 79.20 1049 ILE B N 1
ATOM 1588 C CA . ILE B 1 91 ? 11.079 16.857 -27.070 1.00 76.11 1049 ILE B CA 1
ATOM 1589 C C . ILE B 1 91 ? 11.301 15.408 -26.586 1.00 79.81 1049 ILE B C 1
ATOM 1590 O O . ILE B 1 91 ? 11.456 15.193 -25.375 1.00 79.17 1049 ILE B O 1
ATOM 1595 N N . LYS B 1 92 ? 11.348 14.436 -27.507 1.00 76.19 1050 LYS B N 1
ATOM 1596 C CA . LYS B 1 92 ? 11.608 13.060 -27.111 1.00 78.02 1050 LYS B CA 1
ATOM 1597 C C . LYS B 1 92 ? 13.071 12.924 -26.683 1.00 87.98 1050 LYS B C 1
ATOM 1598 O O . LYS B 1 92 ? 13.352 12.248 -25.688 1.00 88.98 1050 LYS B O 1
ATOM 1604 N N . ILE B 1 93 ? 13.986 13.638 -27.395 1.00 87.05 1051 ILE B N 1
ATOM 1605 C CA . ILE B 1 93 ? 15.428 13.687 -27.118 1.00 89.70 1051 ILE B CA 1
ATOM 1606 C C . ILE B 1 93 ? 15.650 14.171 -25.694 1.00 92.69 1051 ILE B C 1
ATOM 1607 O O . ILE B 1 93 ? 16.415 13.548 -24.956 1.00 94.43 1051 ILE B O 1
ATOM 1612 N N . TYR B 1 94 ? 14.941 15.261 -25.312 1.00 86.62 1052 TYR B N 1
ATOM 1613 C CA . TYR B 1 94 ? 14.995 15.870 -23.989 1.00 85.52 1052 TYR B CA 1
ATOM 1614 C C . TYR B 1 94 ? 14.457 14.930 -22.911 1.00 87.24 1052 TYR B C 1
ATOM 1615 O O . TYR B 1 94 ? 15.048 14.836 -21.833 1.00 87.61 1052 TYR B O 1
ATOM 1624 N N . TYR B 1 95 ? 13.334 14.245 -23.204 1.00 81.48 1053 TYR B N 1
ATOM 1625 C CA . TYR B 1 95 ? 12.693 13.280 -22.303 1.00 80.73 1053 TYR B CA 1
ATOM 1626 C C . TYR B 1 95 ? 13.653 12.131 -21.985 1.00 86.57 1053 TYR B C 1
ATOM 1627 O O . TYR B 1 95 ? 13.806 11.753 -20.823 1.00 87.69 1053 TYR B O 1
ATOM 1636 N N . ASN B 1 96 ? 14.320 11.613 -23.021 1.00 83.32 1054 ASN B N 1
ATOM 1637 C CA . ASN B 1 96 ? 15.285 10.525 -22.926 1.00 86.38 1054 ASN B CA 1
ATOM 1638 C C . ASN B 1 96 ? 16.504 10.924 -22.139 1.00 89.93 1054 ASN B C 1
ATOM 1639 O O . ASN B 1 96 ? 17.110 10.097 -21.467 1.00 91.96 1054 ASN B O 1
ATOM 1644 N N . GLU B 1 97 ? 16.855 12.191 -22.256 1.00 85.18 1055 GLU B N 1
ATOM 1645 C CA . GLU B 1 97 ? 17.968 12.854 -21.611 1.00 87.30 1055 GLU B CA 1
ATOM 1646 C C . GLU B 1 97 ? 17.722 12.875 -20.080 1.00 89.75 1055 GLU B C 1
ATOM 1647 O O . GLU B 1 97 ? 18.596 12.485 -19.294 1.00 92.90 1055 GLU B O 1
ATOM 1653 N N . LEU B 1 98 ? 16.491 13.229 -19.691 1.00 81.29 1056 LEU B N 1
ATOM 1654 C CA . LEU B 1 98 ? 15.999 13.317 -18.315 1.00 79.18 1056 LEU B CA 1
ATOM 1655 C C . LEU B 1 98 ? 15.719 11.980 -17.645 1.00 84.63 1056 LEU B C 1
ATOM 1656 O O . LEU B 1 98 ? 15.805 11.911 -16.430 1.00 84.74 1056 LEU B O 1
ATOM 1661 N N . GLN B 1 99 ? 15.334 10.939 -18.391 1.00 83.45 1057 GLN B N 1
ATOM 1662 C CA . GLN B 1 99 ? 15.088 9.624 -17.791 1.00 86.29 1057 GLN B CA 1
ATOM 1663 C C . GLN B 1 99 ? 16.391 9.073 -17.210 1.00 96.32 1057 GLN B C 1
ATOM 1664 O O . GLN B 1 99 ? 16.359 8.377 -16.198 1.00 98.75 1057 GLN B O 1
ATOM 1670 N N . ASN B 1 100 ? 17.532 9.446 -17.814 1.00 95.48 1058 ASN B N 1
ATOM 1671 C CA . ASN B 1 100 ? 18.872 9.058 -17.394 1.00 101.00 1058 ASN B CA 1
ATOM 1672 C C . ASN B 1 100 ? 19.312 9.788 -16.110 1.00 109.83 1058 ASN B C 1
ATOM 1673 O O . ASN B 1 100 ? 19.948 9.179 -15.249 1.00 113.00 1058 ASN B O 1
ATOM 1678 N N . LYS B 1 101 ? 18.976 11.091 -15.989 1.00 106.06 1059 LYS B N 1
ATOM 1679 C CA . LYS B 1 101 ? 19.306 11.952 -14.844 1.00 106.56 1059 LYS B CA 1
ATOM 1680 C C . LYS B 1 101 ? 18.515 11.496 -13.601 1.00 113.68 1059 LYS B C 1
ATOM 1681 O O . LYS B 1 101 ? 17.280 11.546 -13.613 1.00 109.58 1059 LYS B O 1
ATOM 1687 N N . PRO B 1 102 ? 19.193 11.078 -12.506 1.00 117.09 1060 PRO B N 1
ATOM 1688 C CA . PRO B 1 102 ? 18.453 10.602 -11.326 1.00 117.60 1060 PRO B CA 1
ATOM 1689 C C . PRO B 1 102 ? 18.045 11.705 -10.319 1.00 121.97 1060 PRO B C 1
ATOM 1690 O O . PRO B 1 102 ? 18.731 11.927 -9.312 1.00 125.07 1060 PRO B O 1
ATOM 1694 N N . ASP B 1 103 ? 16.903 12.388 -10.591 1.00 114.18 1061 ASP B N 1
ATOM 1695 C CA . ASP B 1 103 ? 16.314 13.444 -9.754 1.00 134.43 1061 ASP B CA 1
ATOM 1696 C C . ASP B 1 103 ? 14.803 13.268 -9.759 1.00 136.78 1061 ASP B C 1
ATOM 1697 O O . ASP B 1 103 ? 14.186 13.382 -10.815 1.00 87.89 1061 ASP B O 1
ATOM 1702 N N . LYS B 1 106 ? 13.197 16.397 -11.701 1.00 84.35 1064 LYS B N 1
ATOM 1703 C CA . LYS B 1 106 ? 13.087 16.616 -13.149 1.00 83.95 1064 LYS B CA 1
ATOM 1704 C C . LYS B 1 106 ? 11.643 16.975 -13.552 1.00 85.43 1064 LYS B C 1
ATOM 1705 O O . LYS B 1 106 ? 10.723 16.747 -12.768 1.00 85.04 1064 LYS B O 1
ATOM 1711 N N . ALA B 1 107 ? 11.462 17.529 -14.770 1.00 79.16 1065 ALA B N 1
ATOM 1712 C CA . ALA B 1 107 ? 10.174 17.980 -15.291 1.00 75.57 1065 ALA B CA 1
ATOM 1713 C C . ALA B 1 107 ? 9.144 16.870 -15.487 1.00 78.41 1065 ALA B C 1
ATOM 1714 O O . ALA B 1 107 ? 9.507 15.708 -15.710 1.00 79.68 1065 ALA B O 1
ATOM 1716 N N . ARG B 1 108 ? 7.851 17.248 -15.397 1.00 72.63 1066 ARG B N 1
ATOM 1717 C CA . ARG B 1 108 ? 6.712 16.343 -15.527 1.00 72.90 1066 ARG B CA 1
ATOM 1718 C C . ARG B 1 108 ? 6.168 16.423 -16.946 1.00 79.66 1066 ARG B C 1
ATOM 1719 O O . ARG B 1 108 ? 5.675 17.477 -17.345 1.00 80.35 1066 ARG B O 1
ATOM 1727 N N . PHE B 1 109 ? 6.290 15.334 -17.730 1.00 76.71 1067 PHE B N 1
ATOM 1728 C CA . PHE B 1 109 ? 5.838 15.313 -19.134 1.00 75.39 1067 PHE B CA 1
ATOM 1729 C C . PHE B 1 109 ? 4.393 14.822 -19.219 1.00 80.46 1067 PHE B C 1
ATOM 1730 O O . PHE B 1 109 ? 4.152 13.610 -19.110 1.00 82.89 1067 PHE B O 1
ATOM 1738 N N . TRP B 1 110 ? 3.428 15.742 -19.413 1.00 74.78 1068 TRP B N 1
ATOM 1739 C CA . TRP B 1 110 ? 2.020 15.336 -19.484 1.00 75.07 1068 TRP B CA 1
ATOM 1740 C C . TRP B 1 110 ? 1.447 15.284 -20.878 1.00 81.78 1068 TRP B C 1
ATOM 1741 O O . TRP B 1 110 ? 1.528 16.264 -21.637 1.00 81.24 1068 TRP B O 1
ATOM 1752 N N . SER B 1 111 ? 0.805 14.145 -21.191 1.00 80.72 1069 SER B N 1
ATOM 1753 C CA . SER B 1 111 ? 0.098 13.957 -22.454 1.00 81.76 1069 SER B CA 1
ATOM 1754 C C . SER B 1 111 ? -1.119 14.913 -22.446 1.00 87.10 1069 SER B C 1
ATOM 1755 O O . SER B 1 111 ? -1.610 15.239 -21.360 1.00 86.66 1069 SER B O 1
ATOM 1758 N N . PHE B 1 112 ? -1.573 15.443 -23.590 1.00 85.35 1070 PHE B N 1
ATOM 1759 C CA . PHE B 1 112 ? -2.687 16.407 -23.514 1.00 85.61 1070 PHE B CA 1
ATOM 1760 C C . PHE B 1 112 ? -3.981 15.790 -22.979 1.00 96.22 1070 PHE B C 1
ATOM 1761 O O . PHE B 1 112 ? -4.831 16.543 -22.521 1.00 96.40 1070 PHE B O 1
ATOM 1777 N N . LYS B 1 114 ? -3.847 13.604 -20.318 1.00 92.21 1072 LYS B N 1
ATOM 1778 C CA . LYS B 1 114 ? -3.503 13.679 -18.898 1.00 89.31 1072 LYS B CA 1
ATOM 1779 C C . LYS B 1 114 ? -3.719 15.107 -18.411 1.00 88.38 1072 LYS B C 1
ATOM 1780 O O . LYS B 1 114 ? -4.285 15.290 -17.335 1.00 87.84 1072 LYS B O 1
ATOM 1786 N N . THR B 1 115 ? -3.305 16.116 -19.213 1.00 81.92 1073 THR B N 1
ATOM 1787 C CA . THR B 1 115 ? -3.456 17.528 -18.849 1.00 79.61 1073 THR B CA 1
ATOM 1788 C C . THR B 1 115 ? -4.923 17.905 -18.752 1.00 84.83 1073 THR B C 1
ATOM 1789 O O . THR B 1 115 ? -5.274 18.665 -17.849 1.00 85.44 1073 THR B O 1
ATOM 1793 N N . GLN B 1 116 ? -5.775 17.322 -19.625 1.00 81.48 1074 GLN B N 1
ATOM 1794 C CA . GLN B 1 116 ? -7.224 17.506 -19.634 1.00 82.67 1074 GLN B CA 1
ATOM 1795 C C . GLN B 1 116 ? -7.792 16.962 -18.331 1.00 87.49 1074 GLN B C 1
ATOM 1796 O O . GLN B 1 116 ? -8.587 17.643 -17.684 1.00 87.68 1074 GLN B O 1
ATOM 1802 N N . ARG B 1 117 ? -7.354 15.751 -17.936 1.00 84.78 1075 ARG B N 1
ATOM 1803 C CA . ARG B 1 117 ? -7.784 15.068 -16.714 1.00 86.63 1075 ARG B CA 1
ATOM 1804 C C . ARG B 1 117 ? -7.440 15.929 -15.494 1.00 89.23 1075 ARG B C 1
ATOM 1805 O O . ARG B 1 117 ? -8.343 16.264 -14.723 1.00 90.08 1075 ARG B O 1
ATOM 1813 N N . PHE B 1 118 ? -6.153 16.359 -15.382 1.00 82.36 1076 PHE B N 1
ATOM 1814 C CA . PHE B 1 118 ? -5.639 17.185 -14.289 1.00 79.55 1076 PHE B CA 1
ATOM 1815 C C . PHE B 1 118 ? -6.442 18.458 -14.094 1.00 79.74 1076 PHE B C 1
ATOM 1816 O O . PHE B 1 118 ? -6.989 18.658 -13.014 1.00 79.44 1076 PHE B O 1
ATOM 1824 N N . VAL B 1 119 ? -6.534 19.306 -15.129 1.00 74.25 1077 VAL B N 1
ATOM 1825 C CA . VAL B 1 119 ? -7.296 20.552 -15.019 1.00 74.15 1077 VAL B CA 1
ATOM 1826 C C . VAL B 1 119 ? -8.729 20.287 -14.567 1.00 80.91 1077 VAL B C 1
ATOM 1827 O O . VAL B 1 119 ? -9.216 21.021 -13.714 1.00 79.84 1077 VAL B O 1
ATOM 1831 N N . SER B 1 120 ? -9.377 19.215 -15.105 1.00 80.27 1078 SER B N 1
ATOM 1832 C CA . SER B 1 120 ? -10.734 18.814 -14.740 1.00 83.75 1078 SER B CA 1
ATOM 1833 C C . SER B 1 120 ? -10.812 18.543 -13.238 1.00 91.55 1078 SER B C 1
ATOM 1834 O O . SER B 1 120 ? -11.807 18.917 -12.612 1.00 94.42 1078 SER B O 1
ATOM 1837 N N . ASN B 1 121 ? -9.745 17.942 -12.653 1.00 87.00 1079 ASN B N 1
ATOM 1838 C CA . ASN B 1 121 ? -9.676 17.685 -11.215 1.00 87.48 1079 ASN B CA 1
ATOM 1839 C C . ASN B 1 121 ? -9.399 18.990 -10.467 1.00 90.39 1079 ASN B C 1
ATOM 1840 O O . ASN B 1 121 ? -9.739 19.067 -9.294 1.00 90.39 1079 ASN B O 1
ATOM 1853 N N . GLY B 1 123 ? -10.841 21.752 -11.225 1.00 91.27 1081 GLY B N 1
ATOM 1854 C CA . GLY B 1 123 ? -12.128 22.416 -11.360 1.00 93.78 1081 GLY B CA 1
ATOM 1855 C C . GLY B 1 123 ? -12.337 23.115 -12.693 1.00 97.88 1081 GLY B C 1
ATOM 1856 O O . GLY B 1 123 ? -13.216 23.973 -12.803 1.00 100.47 1081 GLY B O 1
ATOM 1857 N N . PHE B 1 124 ? -11.547 22.746 -13.727 1.00 91.63 1082 PHE B N 1
ATOM 1858 C CA . PHE B 1 124 ? -11.613 23.362 -15.060 1.00 90.28 1082 PHE B CA 1
ATOM 1859 C C . PHE B 1 124 ? -11.754 22.358 -16.183 1.00 94.30 1082 PHE B C 1
ATOM 1860 O O . PHE B 1 124 ? -10.783 21.733 -16.592 1.00 90.46 1082 PHE B O 1
ATOM 1868 N N . ASP B 1 125 ? -12.952 22.309 -16.771 1.00 96.07 1083 ASP B N 1
ATOM 1869 C CA . ASP B 1 125 ? -13.299 21.401 -17.860 1.00 97.94 1083 ASP B CA 1
ATOM 1870 C C . ASP B 1 125 ? -13.327 22.063 -19.233 1.00 103.24 1083 ASP B C 1
ATOM 1871 O O . ASP B 1 125 ? -13.858 23.170 -19.370 1.00 105.07 1083 ASP B O 1
ATOM 1876 N N . ILE B 1 126 ? -12.803 21.346 -20.260 1.00 98.16 1084 ILE B N 1
ATOM 1877 C CA . ILE B 1 126 ? -12.817 21.752 -21.673 1.00 107.99 1084 ILE B CA 1
ATOM 1878 C C . ILE B 1 126 ? -13.375 20.622 -22.555 1.00 131.58 1084 ILE B C 1
ATOM 1879 O O . ILE B 1 126 ? -14.547 20.633 -22.928 1.00 95.46 1084 ILE B O 1
ATOM 1884 N N . SER C 1 12 ? 4.976 45.382 -21.593 1.00 121.01 970 SER C N 1
ATOM 1885 C CA . SER C 1 12 ? 3.822 44.837 -22.296 1.00 118.16 970 SER C CA 1
ATOM 1886 C C . SER C 1 12 ? 4.095 44.632 -23.791 1.00 121.46 970 SER C C 1
ATOM 1887 O O . SER C 1 12 ? 3.355 43.887 -24.445 1.00 118.55 970 SER C O 1
ATOM 1890 N N . LYS C 1 13 ? 5.157 45.275 -24.332 1.00 119.55 971 LYS C N 1
ATOM 1891 C CA . LYS C 1 13 ? 5.481 45.157 -25.757 1.00 117.81 971 LYS C CA 1
ATOM 1892 C C . LYS C 1 13 ? 6.228 43.873 -26.094 1.00 117.13 971 LYS C C 1
ATOM 1893 O O . LYS C 1 13 ? 5.847 43.220 -27.056 1.00 113.86 971 LYS C O 1
ATOM 1899 N N . SER C 1 14 ? 7.277 43.500 -25.320 1.00 113.77 972 SER C N 1
ATOM 1900 C CA . SER C 1 14 ? 8.014 42.244 -25.554 1.00 111.07 972 SER C CA 1
ATOM 1901 C C . SER C 1 14 ? 7.212 41.087 -24.964 1.00 110.52 972 SER C C 1
ATOM 1902 O O . SER C 1 14 ? 7.366 39.936 -25.390 1.00 109.17 972 SER C O 1
ATOM 1905 N N . SER C 1 15 ? 6.327 41.416 -24.004 1.00 104.27 973 SER C N 1
ATOM 1906 C CA . SER C 1 15 ? 5.397 40.500 -23.345 1.00 101.06 973 SER C CA 1
ATOM 1907 C C . SER C 1 15 ? 4.410 40.002 -24.390 1.00 97.36 973 SER C C 1
ATOM 1908 O O . SER C 1 15 ? 4.057 38.824 -24.402 1.00 94.17 973 SER C O 1
ATOM 1911 N N . TRP C 1 16 ? 4.003 40.915 -25.288 1.00 91.85 974 TRP C N 1
ATOM 1912 C CA . TRP C 1 16 ? 3.098 40.678 -26.404 1.00 88.77 974 TRP C CA 1
ATOM 1913 C C . TRP C 1 16 ? 3.749 39.680 -27.361 1.00 85.38 974 TRP C C 1
ATOM 1914 O O . TRP C 1 16 ? 3.133 38.667 -27.677 1.00 82.41 974 TRP C O 1
ATOM 1925 N N . ARG C 1 17 ? 5.009 39.930 -27.763 1.00 81.10 975 ARG C N 1
ATOM 1926 C CA . ARG C 1 17 ? 5.773 39.064 -28.667 1.00 79.73 975 ARG C CA 1
ATOM 1927 C C . ARG C 1 17 ? 5.888 37.649 -28.077 1.00 83.45 975 ARG C C 1
ATOM 1928 O O . ARG C 1 17 ? 5.591 36.663 -28.770 1.00 79.77 975 ARG C O 1
ATOM 1936 N N . GLN C 1 18 ? 6.247 37.576 -26.766 1.00 82.33 976 GLN C N 1
ATOM 1937 C CA . GLN C 1 18 ? 6.398 36.328 -26.019 1.00 81.28 976 GLN C CA 1
ATOM 1938 C C . GLN C 1 18 ? 5.096 35.556 -25.886 1.00 83.45 976 GLN C C 1
ATOM 1939 O O . GLN C 1 18 ? 5.094 34.340 -26.090 1.00 81.72 976 GLN C O 1
ATOM 1945 N N . GLU C 1 19 ? 3.983 36.263 -25.608 1.00 80.61 977 GLU C N 1
ATOM 1946 C CA . GLU C 1 19 ? 2.666 35.639 -25.505 1.00 79.34 977 GLU C CA 1
ATOM 1947 C C . GLU C 1 19 ? 2.249 35.032 -26.851 1.00 81.58 977 GLU C C 1
ATOM 1948 O O . GLU C 1 19 ? 1.726 33.909 -26.863 1.00 80.50 977 GLU C O 1
ATOM 1954 N N . TRP C 1 20 ? 2.537 35.751 -27.977 1.00 76.52 978 TRP C N 1
ATOM 1955 C CA . TRP C 1 20 ? 2.224 35.294 -29.320 1.00 74.70 978 TRP C CA 1
ATOM 1956 C C . TRP C 1 20 ? 3.028 34.087 -29.665 1.00 75.65 978 TRP C C 1
ATOM 1957 O O . TRP C 1 20 ? 2.454 33.112 -30.128 1.00 73.43 978 TRP C O 1
ATOM 1968 N N . LEU C 1 21 ? 4.355 34.130 -29.416 1.00 72.96 979 LEU C N 1
ATOM 1969 C CA . LEU C 1 21 ? 5.297 33.035 -29.717 1.00 71.59 979 LEU C CA 1
ATOM 1970 C C . LEU C 1 21 ? 4.854 31.693 -29.135 1.00 73.81 979 LEU C C 1
ATOM 1971 O O . LEU C 1 21 ? 4.956 30.651 -29.798 1.00 70.74 979 LEU C O 1
ATOM 1976 N N . ALA C 1 22 ? 4.306 31.757 -27.904 1.00 72.02 980 ALA C N 1
ATOM 1977 C CA . ALA C 1 22 ? 3.749 30.636 -27.160 1.00 71.92 980 ALA C CA 1
ATOM 1978 C C . ALA C 1 22 ? 2.468 30.132 -27.845 1.00 76.15 980 ALA C C 1
ATOM 1979 O O . ALA C 1 22 ? 2.356 28.920 -28.052 1.00 76.20 980 ALA C O 1
ATOM 1981 N N . ASN C 1 23 ? 1.525 31.056 -28.223 1.00 70.52 981 ASN C N 1
ATOM 1982 C CA . ASN C 1 23 ? 0.264 30.712 -28.888 1.00 68.77 981 ASN C CA 1
ATOM 1983 C C . ASN C 1 23 ? 0.486 30.090 -30.256 1.00 70.90 981 ASN C C 1
ATOM 1984 O O . ASN C 1 23 ? -0.199 29.132 -30.605 1.00 69.12 981 ASN C O 1
ATOM 1989 N N . LEU C 1 24 ? 1.418 30.643 -31.051 1.00 68.11 982 LEU C N 1
ATOM 1990 C CA . LEU C 1 24 ? 1.697 30.159 -32.409 1.00 66.39 982 LEU C CA 1
ATOM 1991 C C . LEU C 1 24 ? 2.200 28.716 -32.383 1.00 72.94 982 LEU C C 1
ATOM 1992 O O . LEU C 1 24 ? 2.022 28.026 -33.380 1.00 73.73 982 LEU C O 1
ATOM 1997 N N . LYS C 1 25 ? 2.775 28.234 -31.235 1.00 69.31 983 LYS C N 1
ATOM 1998 C CA . LYS C 1 25 ? 3.214 26.835 -31.108 1.00 69.26 983 LYS C CA 1
ATOM 1999 C C . LYS C 1 25 ? 1.984 25.934 -31.025 1.00 72.67 983 LYS C C 1
ATOM 2000 O O . LYS C 1 25 ? 2.103 24.720 -31.168 1.00 71.84 983 LYS C O 1
ATOM 2006 N N . LEU C 1 26 ? 0.809 26.537 -30.740 1.00 70.10 984 LEU C N 1
ATOM 2007 C CA . LEU C 1 26 ? -0.469 25.846 -30.578 1.00 70.56 984 LEU C CA 1
ATOM 2008 C C . LEU C 1 26 ? -1.512 26.305 -31.615 1.00 74.29 984 LEU C C 1
ATOM 2009 O O . LEU C 1 26 ? -2.714 26.173 -31.366 1.00 75.69 984 LEU C O 1
ATOM 2014 N N . ILE C 1 27 ? -1.082 26.854 -32.758 1.00 68.37 985 ILE C N 1
ATOM 2015 C CA . ILE C 1 27 ? -2.076 27.247 -33.755 1.00 67.55 985 ILE C CA 1
ATOM 2016 C C . ILE C 1 27 ? -1.692 26.694 -35.146 1.00 69.24 985 ILE C C 1
ATOM 2017 O O . ILE C 1 27 ? -0.511 26.442 -35.440 1.00 66.19 985 ILE C O 1
ATOM 2022 N N . SER C 1 28 ? -2.736 26.428 -35.959 1.00 67.36 986 SER C N 1
ATOM 2023 C CA . SER C 1 28 ? -2.625 25.904 -37.322 1.00 66.47 986 SER C CA 1
ATOM 2024 C C . SER C 1 28 ? -2.867 27.075 -38.263 1.00 68.83 986 SER C C 1
ATOM 2025 O O . SER C 1 28 ? -3.909 27.752 -38.179 1.00 69.09 986 SER C O 1
ATOM 2028 N N . VAL C 1 29 ? -1.846 27.356 -39.094 1.00 62.62 987 VAL C N 1
ATOM 2029 C CA . VAL C 1 29 ? -1.803 28.443 -40.060 1.00 61.55 987 VAL C CA 1
ATOM 2030 C C . VAL C 1 29 ? -1.992 27.815 -41.450 1.00 68.32 987 VAL C C 1
ATOM 2031 O O . VAL C 1 29 ? -1.314 26.835 -41.780 1.00 67.36 987 VAL C O 1
ATOM 2035 N N . SER C 1 30 ? -2.960 28.346 -42.227 1.00 67.41 988 SER C N 1
ATOM 2036 C CA . SER C 1 30 ? -3.236 27.899 -43.591 1.00 68.60 988 SER C CA 1
ATOM 2037 C C . SER C 1 30 ? -3.103 29.102 -44.482 1.00 75.04 988 SER C C 1
ATOM 2038 O O . SER C 1 30 ? -3.718 30.152 -44.228 1.00 75.02 988 SER C O 1
ATOM 2041 N N . LEU C 1 31 ? -2.248 28.951 -45.506 1.00 71.64 989 LEU C N 1
ATOM 2042 C CA . LEU C 1 31 ? -1.973 29.989 -46.494 1.00 70.39 989 LEU C CA 1
ATOM 2043 C C . LEU C 1 31 ? -2.804 29.664 -47.738 1.00 72.66 989 LEU C C 1
ATOM 2044 O O . LEU C 1 31 ? -2.776 28.536 -48.240 1.00 72.95 989 LEU C O 1
ATOM 2049 N N . VAL C 1 32 ? -3.618 30.643 -48.146 1.00 66.85 990 VAL C N 1
ATOM 2050 C CA . VAL C 1 32 ? -4.579 30.638 -49.236 1.00 65.99 990 VAL C C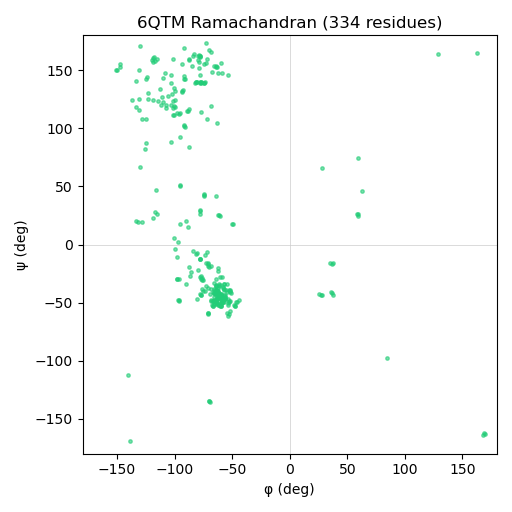A 1
ATOM 2051 C C . VAL C 1 32 ? -3.907 30.434 -50.613 1.00 72.01 990 VAL C C 1
ATOM 2052 O O . VAL C 1 32 ? -2.777 30.883 -50.803 1.00 71.37 990 VAL C O 1
ATOM 2056 N N . ASP C 1 33 ? -4.620 29.763 -51.566 1.00 70.21 991 ASP C N 1
ATOM 2057 C CA . ASP C 1 33 ? -4.189 29.493 -52.945 1.00 70.08 991 ASP C CA 1
ATOM 2058 C C . ASP C 1 33 ? -4.757 30.513 -53.975 1.00 76.01 991 ASP C C 1
ATOM 2059 O O . ASP C 1 33 ? -4.160 30.712 -55.049 1.00 76.64 991 ASP C O 1
ATOM 2064 N N . GLU C 1 34 ? -5.961 31.066 -53.683 1.00 72.37 992 GLU C N 1
ATOM 2065 C CA . GLU C 1 34 ? -6.695 32.003 -54.547 1.00 72.91 992 GLU C CA 1
ATOM 2066 C C . GLU C 1 34 ? -6.146 33.421 -54.432 1.00 78.00 992 GLU C C 1
ATOM 2067 O O . GLU C 1 34 ? -5.510 33.754 -53.430 1.00 79.02 992 GLU C O 1
ATOM 2073 N N . PHE C 1 35 ? -6.407 34.265 -55.437 1.00 74.03 993 PHE C N 1
ATOM 2074 C CA . PHE C 1 35 ? -5.917 35.640 -55.468 1.00 74.19 993 PHE C CA 1
ATOM 2075 C C . PHE C 1 35 ? -7.070 36.662 -55.506 1.00 87.82 993 PHE C C 1
ATOM 2076 O O . PHE C 1 35 ? -8.143 36.322 -56.022 1.00 90.76 993 PHE C O 1
ATOM 2084 N N . PRO C 1 36 ? -6.867 37.945 -55.075 1.00 88.51 994 PRO C N 1
ATOM 2085 C CA . PRO C 1 36 ? -7.939 38.949 -55.235 1.00 92.01 994 PRO C CA 1
ATOM 2086 C C . PRO C 1 36 ? -8.130 39.266 -56.713 1.00 101.50 994 PRO C C 1
ATOM 2087 O O . PRO C 1 36 ? -7.280 38.917 -57.546 1.00 100.37 994 PRO C O 1
ATOM 2091 N N . SER C 1 37 ? -9.244 39.919 -57.048 1.00 103.46 995 SER C N 1
ATOM 2092 C CA . SER C 1 37 ? -9.552 40.261 -58.435 1.00 106.24 995 SER C CA 1
ATOM 2093 C C . SER C 1 37 ? -8.550 41.236 -59.060 1.00 110.95 995 SER C C 1
ATOM 2094 O O . SER C 1 37 ? -7.877 41.986 -58.354 1.00 109.56 995 SER C O 1
ATOM 2097 N N . GLU C 1 38 ? -8.435 41.175 -60.392 1.00 110.34 996 GLU C N 1
ATOM 2098 C CA . GLU C 1 38 ? -7.616 42.036 -61.246 1.00 112.32 996 GLU C CA 1
ATOM 2099 C C . GLU C 1 38 ? -6.106 42.024 -60.937 1.00 112.45 996 GLU C C 1
ATOM 2100 O O . GLU C 1 38 ? -5.589 43.018 -60.407 1.00 112.94 996 GLU C O 1
ATOM 2106 N N . LEU C 1 39 ? -5.389 40.932 -61.309 1.00 104.62 997 LEU C N 1
ATOM 2107 C CA . LEU C 1 39 ? -3.939 40.912 -61.107 1.00 101.56 997 LEU C CA 1
ATOM 2108 C C . LEU C 1 39 ? -3.146 40.429 -62.317 1.00 101.83 997 LEU C C 1
ATOM 2109 O O . LEU C 1 39 ? -3.562 39.484 -62.983 1.00 101.00 997 LEU C O 1
ATOM 2114 N N . SER C 1 40 ? -1.990 41.078 -62.585 1.00 95.18 998 SER C N 1
ATOM 2115 C CA . SER C 1 40 ? -1.093 40.720 -63.679 1.00 93.17 998 SER C CA 1
ATOM 2116 C C . SER C 1 40 ? -0.267 39.484 -63.296 1.00 93.22 998 SER C C 1
ATOM 2117 O O . SER C 1 40 ? -0.211 39.162 -62.101 1.00 91.29 998 SER C O 1
ATOM 2120 N N . ASP C 1 41 ? 0.340 38.765 -64.298 1.00 88.64 999 ASP C N 1
ATOM 2121 C CA . ASP C 1 41 ? 1.182 37.576 -64.035 1.00 85.72 999 ASP C CA 1
ATOM 2122 C C . ASP C 1 41 ? 2.376 37.895 -63.083 1.00 87.77 999 ASP C C 1
ATOM 2123 O O . ASP C 1 41 ? 2.678 37.076 -62.198 1.00 84.13 999 ASP C O 1
ATOM 2128 N N . SER C 1 42 ? 3.004 39.117 -63.248 1.00 85.32 1000 SER C N 1
ATOM 2129 C CA . SER C 1 42 ? 4.099 39.655 -62.424 1.00 84.72 1000 SER C CA 1
ATOM 2130 C C . SER C 1 42 ? 3.585 39.926 -61.021 1.00 86.16 1000 SER C C 1
ATOM 2131 O O . SER C 1 42 ? 4.160 39.420 -60.050 1.00 83.07 1000 SER C O 1
ATOM 2134 N N . ASP C 1 43 ? 2.469 40.693 -60.920 1.00 83.45 1001 ASP C N 1
ATOM 2135 C CA . ASP C 1 43 ? 1.789 41.020 -59.659 1.00 81.78 1001 ASP C CA 1
ATOM 2136 C C . ASP C 1 43 ? 1.619 39.742 -58.847 1.00 80.38 1001 ASP C C 1
ATOM 2137 O O . ASP C 1 43 ? 2.112 39.676 -57.719 1.00 78.99 1001 ASP C O 1
ATOM 2142 N N . ARG C 1 44 ? 1.027 38.698 -59.473 1.00 74.70 1002 ARG C N 1
ATOM 2143 C CA . ARG C 1 44 ? 0.826 37.385 -58.871 1.00 72.23 1002 ARG C CA 1
ATOM 2144 C C . ARG C 1 44 ? 2.131 36.693 -58.437 1.00 74.28 1002 ARG C C 1
ATOM 2145 O O . ARG C 1 44 ? 2.175 36.126 -57.336 1.00 73.10 1002 ARG C O 1
ATOM 2153 N N . GLN C 1 45 ? 3.184 36.761 -59.284 1.00 69.56 1003 GLN C N 1
ATOM 2154 C CA . GLN C 1 45 ? 4.477 36.153 -58.983 1.00 68.07 1003 GLN C CA 1
ATOM 2155 C C . GLN C 1 45 ? 5.102 36.766 -57.757 1.00 73.37 1003 GLN C C 1
ATOM 2156 O O . GLN C 1 45 ? 5.470 36.033 -56.835 1.00 73.53 1003 GLN C O 1
ATOM 2162 N N . ILE C 1 46 ? 5.195 38.104 -57.730 1.00 70.96 1004 ILE C N 1
ATOM 2163 C CA . ILE C 1 46 ? 5.746 38.888 -56.625 1.00 70.75 1004 ILE C CA 1
ATOM 2164 C C . ILE C 1 46 ? 5.052 38.489 -55.320 1.00 74.56 1004 ILE C C 1
ATOM 2165 O O . ILE C 1 46 ? 5.753 38.142 -54.364 1.00 73.37 1004 ILE C O 1
ATOM 2170 N N . ILE C 1 47 ? 3.683 38.426 -55.322 1.00 72.24 1005 ILE C N 1
ATOM 2171 C CA . ILE C 1 47 ? 2.864 38.003 -54.165 1.00 71.13 1005 ILE C CA 1
ATOM 2172 C C . ILE C 1 47 ? 3.250 36.582 -53.753 1.00 73.24 1005 ILE C C 1
ATOM 2173 O O . ILE C 1 47 ? 3.506 36.360 -52.579 1.00 70.66 1005 ILE C O 1
ATOM 2178 N N . ASN C 1 48 ? 3.303 35.638 -54.730 1.00 71.33 1006 ASN C N 1
ATOM 2179 C CA . ASN C 1 48 ? 3.649 34.232 -54.510 1.00 70.41 1006 ASN C CA 1
ATOM 2180 C C . ASN C 1 48 ? 4.995 34.046 -53.839 1.00 75.51 1006 ASN C C 1
ATOM 2181 O O . ASN C 1 48 ? 5.067 33.278 -52.877 1.00 74.84 1006 ASN C O 1
ATOM 2186 N N . GLU C 1 49 ? 6.029 34.797 -54.273 1.00 73.29 1007 GLU C N 1
ATOM 2187 C CA . GLU C 1 49 ? 7.353 34.749 -53.660 1.00 74.29 1007 GLU C CA 1
ATOM 2188 C C . GLU C 1 49 ? 7.241 35.117 -52.177 1.00 79.23 1007 GLU C C 1
ATOM 2189 O O . GLU C 1 49 ? 7.706 34.363 -51.317 1.00 79.40 1007 GLU C O 1
ATOM 2195 N N . LYS C 1 50 ? 6.551 36.238 -51.878 1.00 75.42 1008 LYS C N 1
ATOM 2196 C CA . LYS C 1 50 ? 6.332 36.724 -50.511 1.00 73.95 1008 LYS C CA 1
ATOM 2197 C C . LYS C 1 50 ? 5.538 35.724 -49.686 1.00 75.47 1008 LYS C C 1
ATOM 2198 O O . LYS C 1 50 ? 5.972 35.395 -48.580 1.00 76.52 1008 LYS C O 1
ATOM 2212 N N . GLN C 1 52 ? 5.307 32.488 -50.052 1.00 67.33 1010 GLN C N 1
ATOM 2213 C CA . GLN C 1 52 ? 6.273 31.408 -49.815 1.00 67.30 1010 GLN C CA 1
ATOM 2214 C C . GLN C 1 52 ? 7.180 31.647 -48.610 1.00 71.77 1010 GLN C C 1
ATOM 2215 O O . GLN C 1 52 ? 7.431 30.713 -47.846 1.00 71.12 1010 GLN C O 1
ATOM 2221 N N . LEU C 1 53 ? 7.646 32.910 -48.458 1.00 69.78 1011 LEU C N 1
ATOM 2222 C CA . LEU C 1 53 ? 8.525 33.366 -47.381 1.00 71.34 1011 LEU C CA 1
ATOM 2223 C C . LEU C 1 53 ? 7.790 33.382 -46.041 1.00 77.98 1011 LEU C C 1
ATOM 2224 O O . LEU C 1 53 ? 8.366 32.967 -45.024 1.00 78.66 1011 LEU C O 1
ATOM 2229 N N . LEU C 1 54 ? 6.516 33.866 -46.043 1.00 73.69 1012 LEU C N 1
ATOM 2230 C CA . LEU C 1 54 ? 5.664 33.927 -44.852 1.00 71.98 1012 LEU C CA 1
ATOM 2231 C C . LEU C 1 54 ? 5.445 32.496 -44.332 1.00 73.08 1012 LEU C C 1
ATOM 2232 O O . LEU C 1 54 ? 5.685 32.251 -43.148 1.00 71.74 1012 LEU C O 1
ATOM 2237 N N . LYS C 1 55 ? 5.073 31.539 -45.248 1.00 68.33 1013 LYS C N 1
ATOM 2238 C CA . LYS C 1 55 ? 4.879 30.107 -44.961 1.00 66.81 1013 LYS C CA 1
ATOM 2239 C C . LYS C 1 55 ? 6.128 29.539 -44.222 1.00 70.82 1013 LYS C C 1
ATOM 2240 O O . LYS C 1 55 ? 5.977 28.811 -43.233 1.00 70.54 1013 LYS C O 1
ATOM 2246 N N . ASP C 1 56 ? 7.345 29.925 -44.662 1.00 66.45 1014 ASP C N 1
ATOM 2247 C CA . ASP C 1 56 ? 8.553 29.478 -43.988 1.00 66.95 1014 ASP C CA 1
ATOM 2248 C C . ASP C 1 56 ? 8.641 30.044 -42.584 1.00 69.63 1014 ASP C C 1
ATOM 2249 O O . ASP C 1 56 ? 8.829 29.266 -41.664 1.00 69.89 1014 ASP C O 1
ATOM 2254 N N . ILE C 1 57 ? 8.483 31.371 -42.397 1.00 64.89 1015 ILE C N 1
ATOM 2255 C CA . ILE C 1 57 ? 8.540 31.967 -41.062 1.00 64.20 1015 ILE C CA 1
ATOM 2256 C C . ILE C 1 57 ? 7.558 31.242 -40.164 1.00 68.42 1015 ILE C C 1
ATOM 2257 O O . ILE C 1 57 ? 7.956 30.783 -39.092 1.00 69.32 1015 ILE C O 1
ATOM 2262 N N . PHE C 1 58 ? 6.285 31.119 -40.602 1.00 64.07 1016 PHE C N 1
ATOM 2263 C CA . PHE C 1 58 ? 5.246 30.474 -39.805 1.00 63.59 1016 PHE C CA 1
ATOM 2264 C C . PHE C 1 58 ? 5.601 29.053 -39.398 1.00 68.68 1016 PHE C C 1
ATOM 2265 O O . PHE C 1 58 ? 5.497 28.706 -38.215 1.00 69.13 1016 PHE C O 1
ATOM 2273 N N . ALA C 1 59 ? 6.077 28.265 -40.348 1.00 65.29 1017 ALA C N 1
ATOM 2274 C CA . ALA C 1 59 ? 6.452 26.888 -40.082 1.00 66.15 1017 ALA C CA 1
ATOM 2275 C C . ALA C 1 59 ? 7.714 26.745 -39.242 1.00 71.16 1017 ALA C C 1
ATOM 2276 O O . ALA C 1 59 ? 7.659 26.159 -38.162 1.00 71.53 1017 ALA C O 1
ATOM 2278 N N . ASN C 1 60 ? 8.830 27.297 -39.735 1.00 68.75 1018 ASN C N 1
ATOM 2279 C CA . ASN C 1 60 ? 10.180 27.198 -39.189 1.00 71.16 1018 ASN C CA 1
ATOM 2280 C C . ASN C 1 60 ? 10.514 28.060 -37.992 1.00 75.81 1018 ASN C C 1
ATOM 2281 O O . ASN C 1 60 ? 11.216 27.581 -37.092 1.00 78.19 1018 ASN C O 1
ATOM 2286 N N . ASN C 1 61 ? 10.086 29.325 -37.994 1.00 70.34 1019 ASN C N 1
ATOM 2287 C CA . ASN C 1 61 ? 10.414 30.244 -36.912 1.00 70.67 1019 ASN C CA 1
ATOM 2288 C C . ASN C 1 61 ? 9.340 30.358 -35.850 1.00 75.06 1019 ASN C C 1
ATOM 2289 O O . ASN C 1 61 ? 9.638 30.264 -34.657 1.00 75.44 1019 ASN C O 1
ATOM 2294 N N . LEU C 1 62 ? 8.094 30.553 -36.273 1.00 71.20 1020 LEU C N 1
ATOM 2295 C CA . LEU C 1 62 ? 6.992 30.710 -35.332 1.00 70.57 1020 LEU C CA 1
ATOM 2296 C C . LEU C 1 62 ? 6.477 29.371 -34.797 1.00 73.22 1020 LEU C C 1
ATOM 2297 O O . LEU C 1 62 ? 5.697 29.356 -33.846 1.00 72.45 1020 LEU C O 1
ATOM 2302 N N . LYS C 1 63 ? 6.984 28.255 -35.364 1.00 69.62 1021 LYS C N 1
ATOM 2303 C CA . LYS C 1 63 ? 6.695 26.867 -34.999 1.00 69.60 1021 LYS C CA 1
ATOM 2304 C C . LYS C 1 63 ? 5.185 26.495 -35.110 1.00 74.15 1021 LYS C C 1
ATOM 2305 O O . LYS C 1 63 ? 4.724 25.548 -34.455 1.00 74.13 1021 LYS C O 1
ATOM 2311 N N . SER C 1 64 ? 4.438 27.210 -35.986 1.00 69.87 1022 SER C N 1
ATOM 2312 C CA . SER C 1 64 ? 3.029 26.926 -36.231 1.00 69.39 1022 SER C CA 1
ATOM 2313 C C . SER C 1 64 ? 2.914 25.738 -37.155 1.00 74.25 1022 SER C C 1
ATOM 2314 O O . SER C 1 64 ? 3.913 25.380 -37.792 1.00 74.06 1022 SER C O 1
ATOM 2317 N N . ALA C 1 65 ? 1.708 25.110 -37.222 1.00 70.65 1023 ALA C N 1
ATOM 2318 C CA . ALA C 1 65 ? 1.460 23.952 -38.093 1.00 69.58 1023 ALA C CA 1
ATOM 2319 C C . ALA C 1 65 ? 0.905 24.447 -39.380 1.00 71.70 1023 ALA C C 1
ATOM 2320 O O . ALA C 1 65 ? -0.016 25.264 -39.347 1.00 72.65 1023 ALA C O 1
ATOM 2322 N N . ILE C 1 66 ? 1.457 23.996 -40.521 1.00 65.62 1024 ILE C N 1
ATOM 2323 C CA . ILE C 1 66 ? 0.946 24.463 -41.797 1.00 63.26 1024 ILE C CA 1
ATOM 2324 C C . ILE C 1 66 ? -0.163 23.556 -42.255 1.00 70.06 1024 ILE C C 1
ATOM 2325 O O . ILE C 1 66 ? 0.061 22.376 -42.513 1.00 70.36 1024 ILE C O 1
ATOM 2330 N N . SER C 1 67 ? -1.378 24.108 -42.323 1.00 69.61 1025 SER C N 1
ATOM 2331 C CA . SER C 1 67 ? -2.567 23.402 -42.798 1.00 71.62 1025 SER C CA 1
ATOM 2332 C C . SER C 1 67 ? -2.781 23.604 -44.331 1.00 75.50 1025 SER C C 1
ATOM 2333 O O . SER C 1 67 ? -2.490 24.679 -44.891 1.00 73.58 1025 SER C O 1
ATOM 2336 N N . ASN C 1 68 ? -3.287 22.550 -44.989 1.00 73.34 1026 ASN C N 1
ATOM 2337 C CA . ASN C 1 68 ? -3.584 22.550 -46.431 1.00 73.35 1026 ASN C CA 1
ATOM 2338 C C . ASN C 1 68 ? -5.052 22.838 -46.636 1.00 77.16 1026 ASN C C 1
ATOM 2339 O O . ASN C 1 68 ? -5.538 22.801 -47.764 1.00 78.35 1026 ASN C O 1
ATOM 2344 N N . ASN C 1 69 ? -5.765 23.077 -45.531 1.00 71.55 1027 ASN C N 1
ATOM 2345 C CA . ASN C 1 69 ? -7.188 23.323 -45.515 1.00 72.04 1027 ASN C CA 1
ATOM 2346 C C . ASN C 1 69 ? -7.415 24.536 -44.630 1.00 76.16 1027 ASN C C 1
ATOM 2347 O O . ASN C 1 69 ? -7.058 24.525 -43.450 1.00 75.24 1027 ASN C O 1
ATOM 2352 N N . PHE C 1 70 ? -7.973 25.606 -45.215 1.00 73.83 1028 PHE C N 1
ATOM 2353 C CA . PHE C 1 70 ? -8.297 26.856 -44.516 1.00 74.22 1028 PHE C CA 1
ATOM 2354 C C . PHE C 1 70 ? -9.535 26.667 -43.623 1.00 81.52 1028 PHE C C 1
ATOM 2355 O O . PHE C 1 70 ? -9.884 27.527 -42.798 1.00 80.11 1028 PHE C O 1
ATOM 2363 N N . ARG C 1 71 ? -10.178 25.507 -43.792 1.00 81.76 1029 ARG C N 1
ATOM 2364 C CA . ARG C 1 71 ? -11.347 25.098 -43.047 1.00 84.77 1029 ARG C CA 1
ATOM 2365 C C . ARG C 1 71 ? -10.919 24.385 -41.755 1.00 91.06 1029 ARG C C 1
ATOM 2366 O O . ARG C 1 71 ? -11.710 24.337 -40.820 1.00 93.93 1029 ARG C O 1
ATOM 2374 N N . GLU C 1 72 ? -9.655 23.888 -41.686 1.00 86.15 1030 GLU C N 1
ATOM 2375 C CA . GLU C 1 72 ? -9.046 23.211 -40.525 1.00 85.48 1030 GLU C CA 1
ATOM 2376 C C . GLU C 1 72 ? -7.847 24.028 -39.974 1.00 89.53 1030 GLU C C 1
ATOM 2377 O O . GLU C 1 72 ? -6.751 23.483 -39.728 1.00 88.33 1030 GLU C O 1
ATOM 2383 N N . SER C 1 73 ? -8.048 25.353 -39.811 1.00 86.90 1031 SER C N 1
ATOM 2384 C CA . SER C 1 73 ? -6.981 26.237 -39.319 1.00 85.44 1031 SER C CA 1
ATOM 2385 C C . SER C 1 73 ? -7.496 27.407 -38.482 1.00 91.38 1031 SER C C 1
ATOM 2386 O O . SER C 1 73 ? -8.645 27.823 -38.672 1.00 93.60 1031 SER C O 1
ATOM 2389 N N . ASP C 1 74 ? -6.639 27.922 -37.545 1.00 85.91 1032 ASP C N 1
ATOM 2390 C CA . ASP C 1 74 ? -6.926 29.042 -36.627 1.00 84.95 1032 ASP C CA 1
ATOM 2391 C C . ASP C 1 74 ? -6.552 30.417 -37.209 1.00 85.69 1032 ASP C C 1
ATOM 2392 O O . ASP C 1 74 ? -7.208 31.405 -36.887 1.00 86.45 1032 ASP C O 1
ATOM 2397 N N . ILE C 1 75 ? -5.475 30.476 -38.026 1.00 78.56 1033 ILE C N 1
ATOM 2398 C CA . ILE C 1 75 ? -5.027 31.680 -38.736 1.00 76.88 1033 ILE C CA 1
ATOM 2399 C C . ILE C 1 75 ? -4.977 31.391 -40.236 1.00 79.57 1033 ILE C C 1
ATOM 2400 O O . ILE C 1 75 ? -4.450 30.351 -40.640 1.00 79.06 1033 ILE C O 1
ATOM 2405 N N . ILE C 1 76 ? -5.585 32.283 -41.051 1.00 74.90 1034 ILE C N 1
ATOM 2406 C CA . ILE C 1 76 ? -5.647 32.157 -42.509 1.00 73.13 1034 ILE C CA 1
ATOM 2407 C C . ILE C 1 76 ? -4.934 33.357 -43.145 1.00 76.37 1034 ILE C C 1
ATOM 2408 O O . ILE C 1 76 ? -5.295 34.499 -42.846 1.00 79.29 1034 ILE C O 1
ATOM 2413 N N . ILE C 1 77 ? -3.935 33.105 -44.014 1.00 68.22 1035 ILE C N 1
ATOM 2414 C CA . ILE C 1 77 ? -3.171 34.162 -44.683 1.00 66.72 1035 ILE C CA 1
ATOM 2415 C C . ILE C 1 77 ? -3.685 34.364 -46.112 1.00 72.05 1035 ILE C C 1
ATOM 2416 O O . ILE C 1 77 ? -3.578 33.448 -46.940 1.00 70.91 1035 ILE C O 1
ATOM 2421 N N . LEU C 1 78 ? -4.178 35.566 -46.428 1.00 69.85 1036 LEU C N 1
ATOM 2422 C CA . LEU C 1 78 ? -4.658 35.806 -47.782 1.00 70.51 1036 LEU C CA 1
ATOM 2423 C C . LEU C 1 78 ? -3.555 36.373 -48.689 1.00 74.94 1036 LEU C C 1
ATOM 2424 O O . LEU C 1 78 ? -2.481 36.760 -48.210 1.00 74.64 1036 LEU C O 1
ATOM 2429 N N . LYS C 1 79 ? -3.827 36.418 -50.009 1.00 70.72 1037 LYS C N 1
ATOM 2430 C CA . LYS C 1 79 ? -2.920 36.991 -50.996 1.00 70.19 1037 LYS C CA 1
ATOM 2431 C C . LYS C 1 79 ? -3.320 38.460 -51.272 1.00 76.68 1037 LYS C C 1
ATOM 2432 O O . LYS C 1 79 ? -2.910 39.056 -52.270 1.00 77.39 1037 LYS C O 1
ATOM 2438 N N . GLY C 1 80 ? -4.110 39.027 -50.362 1.00 74.80 1038 GLY C N 1
ATOM 2439 C CA . GLY C 1 80 ? -4.585 40.401 -50.426 1.00 77.66 1038 GLY C CA 1
ATOM 2440 C C . GLY C 1 80 ? -5.668 40.656 -49.409 1.00 83.22 1038 GLY C C 1
ATOM 2441 O O . GLY C 1 80 ? -5.806 39.874 -48.476 1.00 81.40 1038 GLY C O 1
ATOM 2442 N N . GLU C 1 81 ? -6.452 41.726 -49.584 1.00 83.68 1039 GLU C N 1
ATOM 2443 C CA . GLU C 1 81 ? -7.560 42.025 -48.676 1.00 84.90 1039 GLU C CA 1
ATOM 2444 C C . GLU C 1 81 ? -8.781 41.198 -49.054 1.00 87.16 1039 GLU C C 1
ATOM 2445 O O . GLU C 1 81 ? -9.044 41.031 -50.248 1.00 88.37 1039 GLU C O 1
ATOM 2451 N N . ILE C 1 82 ? -9.510 40.657 -48.050 1.00 81.37 1040 ILE C N 1
ATOM 2452 C CA . ILE C 1 82 ? -10.719 39.839 -48.245 1.00 81.90 1040 ILE C CA 1
ATOM 2453 C C . ILE C 1 82 ? -11.787 40.575 -49.118 1.00 91.52 1040 ILE C C 1
ATOM 2454 O O . ILE C 1 82 ? -12.456 39.922 -49.931 1.00 92.50 1040 ILE C O 1
ATOM 2459 N N . GLU C 1 83 ? -11.878 41.927 -49.002 1.00 90.85 1041 GLU C N 1
ATOM 2460 C CA . GLU C 1 83 ? -12.779 42.784 -49.786 1.00 94.45 1041 GLU C CA 1
ATOM 2461 C C . GLU C 1 83 ? -12.489 42.717 -51.283 1.00 99.87 1041 GLU C C 1
ATOM 2462 O O . GLU C 1 83 ? -13.422 42.759 -52.077 1.00 102.66 1041 GLU C O 1
ATOM 2468 N N . ASP C 1 84 ? -11.204 42.592 -51.660 1.00 95.05 1042 ASP C N 1
ATOM 2469 C CA . ASP C 1 84 ? -10.748 42.518 -53.050 1.00 95.79 1042 ASP C CA 1
ATOM 2470 C C . ASP C 1 84 ? -10.972 41.136 -53.683 1.00 101.25 1042 ASP C C 1
ATOM 2471 O O . ASP C 1 84 ? -10.854 40.995 -54.904 1.00 101.15 1042 ASP C O 1
ATOM 2476 N N . TYR C 1 85 ? -11.289 40.119 -52.863 1.00 98.80 1043 TYR C N 1
ATOM 2477 C CA . TYR C 1 85 ? -11.554 38.769 -53.367 1.00 98.25 1043 TYR C CA 1
ATOM 2478 C C . TYR C 1 85 ? -12.957 38.705 -53.981 1.00 106.24 1043 TYR C C 1
ATOM 2479 O O . TYR C 1 85 ? -13.875 39.296 -53.409 1.00 109.00 1043 TYR C O 1
ATOM 2488 N N . PRO C 1 86 ? -13.151 38.018 -55.133 1.00 103.75 1044 PRO C N 1
ATOM 2489 C CA . PRO C 1 86 ? -14.503 37.937 -55.710 1.00 107.68 1044 PRO C CA 1
ATOM 2490 C C . PRO C 1 86 ? -15.430 37.062 -54.860 1.00 114.70 1044 PRO C C 1
ATOM 2491 O O . PRO C 1 86 ? -14.948 36.130 -54.205 1.00 110.39 1044 PRO C O 1
ATOM 2503 N N . SER C 1 88 ? -17.475 34.797 -55.720 1.00 115.54 1046 SER C N 1
ATOM 2504 C CA . SER C 1 88 ? -17.442 33.442 -56.287 1.00 113.72 1046 SER C CA 1
ATOM 2505 C C . SER C 1 88 ? -16.275 32.565 -55.792 1.00 109.99 1046 SER C C 1
ATOM 2506 O O . SER C 1 88 ? -16.318 31.344 -56.003 1.00 109.24 1046 SER C O 1
ATOM 2509 N N . SER C 1 89 ? -15.222 33.176 -55.185 1.00 100.54 1047 SER C N 1
ATOM 2510 C CA . SER C 1 89 ? -14.059 32.428 -54.714 1.00 94.95 1047 SER C CA 1
ATOM 2511 C C . SER C 1 89 ? -14.372 31.651 -53.448 1.00 98.58 1047 SER C C 1
ATOM 2512 O O . SER C 1 89 ? -15.061 32.170 -52.571 1.00 99.65 1047 SER C O 1
ATOM 2515 N N . GLU C 1 90 ? -13.865 30.401 -53.362 1.00 93.82 1048 GLU C N 1
ATOM 2516 C CA . GLU C 1 90 ? -14.040 29.482 -52.235 1.00 93.58 1048 GLU C CA 1
ATOM 2517 C C . GLU C 1 90 ? -13.808 30.164 -50.886 1.00 95.40 1048 GLU C C 1
ATOM 2518 O O . GLU C 1 90 ? -14.626 29.984 -49.978 1.00 97.04 1048 GLU C O 1
ATOM 2524 N N . ILE C 1 91 ? -12.670 30.908 -50.753 1.00 87.37 1049 ILE C N 1
ATOM 2525 C CA . ILE C 1 91 ? -12.263 31.585 -49.521 1.00 84.99 1049 ILE C CA 1
ATOM 2526 C C . ILE C 1 91 ? -13.277 32.654 -49.113 1.00 92.85 1049 ILE C C 1
ATOM 2527 O O . ILE C 1 91 ? -13.659 32.673 -47.930 1.00 92.61 1049 ILE C O 1
ATOM 2532 N N . LYS C 1 92 ? -13.743 33.511 -50.079 1.00 91.08 1050 LYS C N 1
ATOM 2533 C CA . LYS C 1 92 ? -14.716 34.557 -49.766 1.00 93.62 1050 LYS C CA 1
ATOM 2534 C C . LYS C 1 92 ? -16.021 33.926 -49.302 1.00 100.81 1050 LYS C C 1
ATOM 2535 O O . LYS C 1 92 ? -16.580 34.379 -48.303 1.00 102.72 1050 LYS C O 1
ATOM 2541 N N . ILE C 1 93 ? -16.441 32.823 -49.969 1.00 97.98 1051 ILE C N 1
ATOM 2542 C CA . ILE C 1 93 ? -17.626 32.025 -49.645 1.00 101.09 1051 ILE C CA 1
ATOM 2543 C C . ILE C 1 93 ? -17.534 31.529 -48.198 1.00 108.71 1051 ILE C C 1
ATOM 2544 O O . ILE C 1 93 ? -18.508 31.674 -47.452 1.00 112.60 1051 ILE C O 1
ATOM 2549 N N . TYR C 1 94 ? -16.355 30.981 -47.801 1.00 102.62 1052 TYR C N 1
ATOM 2550 C CA . TYR C 1 94 ? -16.073 30.474 -46.458 1.00 101.65 1052 TYR C CA 1
ATOM 2551 C C . TYR C 1 94 ? -16.079 31.593 -45.420 1.00 106.38 1052 TYR C C 1
ATOM 2552 O O . TYR C 1 94 ? -16.608 31.400 -44.328 1.00 108.10 1052 TYR C O 1
ATOM 2561 N N . TYR C 1 95 ? -15.493 32.754 -45.756 1.00 102.08 1053 TYR C N 1
ATOM 2562 C CA . TYR C 1 95 ? -15.432 33.936 -44.889 1.00 102.13 1053 TYR C CA 1
ATOM 2563 C C . TYR C 1 95 ? -16.850 34.405 -44.582 1.00 109.38 1053 TYR C C 1
ATOM 2564 O O . TYR C 1 95 ? -17.167 34.664 -43.423 1.00 109.79 1053 TYR C O 1
ATOM 2573 N N . ASN C 1 96 ? -17.702 34.457 -45.619 1.00 108.14 1054 ASN C N 1
ATOM 2574 C CA . ASN C 1 96 ? -19.099 34.853 -45.532 1.00 112.69 1054 ASN C CA 1
ATOM 2575 C C . ASN C 1 96 ? -19.941 33.897 -44.683 1.00 119.64 1054 ASN C C 1
ATOM 2576 O O . ASN C 1 96 ? -20.853 34.373 -44.008 1.00 123.02 1054 ASN C O 1
ATOM 2581 N N . GLU C 1 97 ? -19.656 32.569 -44.692 1.00 114.89 1055 GLU C N 1
ATOM 2582 C CA . GLU C 1 97 ? -20.434 31.642 -43.850 1.00 117.15 1055 GLU C CA 1
ATOM 2583 C C . GLU C 1 97 ? -19.982 31.714 -42.385 1.00 121.67 1055 GLU C C 1
ATOM 2584 O O . GLU C 1 97 ? -20.797 31.518 -41.473 1.00 123.39 1055 GLU C O 1
ATOM 2590 N N . LEU C 1 98 ? -18.703 32.071 -42.161 1.00 115.92 1056 LEU C N 1
ATOM 2591 C CA . LEU C 1 98 ? -18.180 32.257 -40.811 1.00 114.88 1056 LEU C CA 1
ATOM 2592 C C . LEU C 1 98 ? -18.636 33.596 -40.225 1.00 122.50 1056 LEU C C 1
ATOM 2593 O O . LEU C 1 98 ? -18.687 33.764 -38.998 1.00 122.53 1056 LEU C O 1
ATOM 2598 N N . GLN C 1 99 ? -18.844 34.574 -41.124 1.00 120.63 1057 GLN C N 1
ATOM 2599 C CA . GLN C 1 99 ? -19.295 35.921 -40.812 1.00 148.01 1057 GLN C CA 1
ATOM 2600 C C . GLN C 1 99 ? -20.823 35.961 -40.995 1.00 160.32 1057 GLN C C 1
ATOM 2601 O O . GLN C 1 99 ? -21.505 34.945 -40.811 1.00 107.53 1057 GLN C O 1
ATOM 2607 N N . ALA C 1 104 ? -19.122 34.339 -33.989 1.00 140.26 1062 ALA C N 1
ATOM 2608 C CA . ALA C 1 104 ? -18.187 34.213 -32.867 1.00 138.02 1062 ALA C CA 1
ATOM 2609 C C . ALA C 1 104 ? -17.232 32.995 -33.022 1.00 140.14 1062 ALA C C 1
ATOM 2610 O O . ALA C 1 104 ? -17.420 32.217 -33.967 1.00 140.01 1062 ALA C O 1
ATOM 2612 N N . LYS C 1 105 ? -16.200 32.854 -32.097 1.00 133.93 1063 LYS C N 1
ATOM 2613 C CA . LYS C 1 105 ? -15.145 31.798 -32.000 1.00 129.95 1063 LYS C CA 1
ATOM 2614 C C . LYS C 1 105 ? -14.771 31.149 -33.366 1.00 130.90 1063 LYS C C 1
ATOM 2615 O O . LYS C 1 105 ? -15.025 29.960 -33.599 1.00 131.93 1063 LYS C O 1
ATOM 2621 N N . LYS C 1 106 ? -14.178 31.955 -34.262 1.00 122.88 1064 LYS C N 1
ATOM 2622 C CA . LYS C 1 106 ? -13.853 31.577 -35.644 1.00 119.49 1064 LYS C CA 1
ATOM 2623 C C . LYS C 1 106 ? -12.390 31.900 -36.044 1.00 115.33 1064 LYS C C 1
ATOM 2624 O O . LYS C 1 106 ? -11.678 32.569 -35.288 1.00 112.86 1064 LYS C O 1
ATOM 2630 N N . ALA C 1 107 ? -11.952 31.412 -37.228 1.00 107.76 1065 ALA C N 1
ATOM 2631 C CA . ALA C 1 107 ? -10.596 31.619 -37.768 1.00 103.65 1065 ALA C CA 1
ATOM 2632 C C . ALA C 1 107 ? -10.273 33.093 -38.057 1.00 102.85 1065 ALA C C 1
ATOM 2633 O O . ALA C 1 107 ? -11.186 33.886 -38.327 1.00 105.13 1065 ALA C O 1
ATOM 2635 N N . ARG C 1 108 ? -8.978 33.453 -37.995 1.00 92.52 1066 ARG C N 1
ATOM 2636 C CA . ARG C 1 108 ? -8.513 34.816 -38.221 1.00 90.73 1066 ARG C CA 1
ATOM 2637 C C . ARG C 1 108 ? -8.066 34.991 -39.674 1.00 90.37 1066 ARG C C 1
ATOM 2638 O O . ARG C 1 108 ? -7.080 34.380 -40.085 1.00 87.65 1066 ARG C O 1
ATOM 2646 N N . PHE C 1 109 ? -8.809 35.813 -40.449 1.00 85.87 1067 PHE C N 1
ATOM 2647 C CA . PHE C 1 109 ? -8.515 36.094 -41.857 1.00 84.12 1067 PHE C CA 1
ATOM 2648 C C . PHE C 1 109 ? -7.608 37.318 -41.949 1.00 88.72 1067 PHE C C 1
ATOM 2649 O O . PHE C 1 109 ? -8.053 38.458 -41.795 1.00 90.62 1067 PHE C O 1
ATOM 2657 N N . TRP C 1 110 ? -6.318 37.069 -42.164 1.00 83.66 1068 TRP C N 1
ATOM 2658 C CA . TRP C 1 110 ? -5.322 38.127 -42.271 1.00 83.87 1068 TRP C CA 1
ATOM 2659 C C . TRP C 1 110 ? -4.956 38.441 -43.709 1.00 89.03 1068 TRP C C 1
ATOM 2660 O O . TRP C 1 110 ? -4.686 37.528 -44.501 1.00 87.37 1068 TRP C O 1
ATOM 2671 N N . SER C 1 111 ? -4.901 39.744 -44.031 1.00 87.92 1069 SER C N 1
ATOM 2672 C CA . SER C 1 111 ? -4.498 40.181 -45.350 1.00 88.66 1069 SER C CA 1
ATOM 2673 C C . SER C 1 111 ? -3.007 40.014 -45.476 1.00 89.76 1069 SER C C 1
ATOM 2674 O O . SER C 1 111 ? -2.273 40.013 -44.479 1.00 86.85 1069 SER C O 1
ATOM 2677 N N . PHE C 1 112 ? -2.580 39.876 -46.726 1.00 87.28 1070 PHE C N 1
ATOM 2678 C CA . PHE C 1 112 ? -1.205 39.700 -47.148 1.00 87.40 1070 PHE C CA 1
ATOM 2679 C C . PHE C 1 112 ? -0.277 40.738 -46.516 1.00 94.72 1070 PHE C C 1
ATOM 2680 O O . PHE C 1 112 ? 0.822 40.400 -46.051 1.00 94.53 1070 PHE C O 1
ATOM 2696 N N . LYS C 1 114 ? -1.108 42.626 -43.736 1.00 90.36 1072 LYS C N 1
ATOM 2697 C CA . LYS C 1 114 ? -1.248 42.496 -42.283 1.00 89.02 1072 LYS C CA 1
ATOM 2698 C C . LYS C 1 114 ? -0.331 41.407 -41.796 1.00 89.90 1072 LYS C C 1
ATOM 2699 O O . LYS C 1 114 ? 0.337 41.609 -40.784 1.00 91.52 1072 LYS C O 1
ATOM 2705 N N . THR C 1 115 ? -0.272 40.265 -42.519 1.00 81.99 1073 THR C N 1
ATOM 2706 C CA . THR C 1 115 ? 0.598 39.135 -42.164 1.00 78.16 1073 THR C CA 1
ATOM 2707 C C . THR C 1 115 ? 2.062 39.582 -42.156 1.00 78.57 1073 THR C C 1
ATOM 2708 O O . THR C 1 115 ? 2.792 39.267 -41.212 1.00 75.72 1073 THR C O 1
ATOM 2712 N N . GLN C 1 116 ? 2.455 40.359 -43.195 1.00 76.10 1074 GLN C N 1
ATOM 2713 C CA . GLN C 1 116 ? 3.793 40.927 -43.369 1.00 77.27 1074 GLN C CA 1
ATOM 2714 C C . GLN C 1 116 ? 4.145 41.784 -42.166 1.00 84.21 1074 GLN C C 1
ATOM 2715 O O . GLN C 1 116 ? 5.230 41.628 -41.599 1.00 85.20 1074 GLN C O 1
ATOM 2721 N N . ARG C 1 117 ? 3.202 42.664 -41.756 1.00 81.43 1075 ARG C N 1
ATOM 2722 C CA . ARG C 1 117 ? 3.331 43.564 -40.612 1.00 82.25 1075 ARG C CA 1
ATOM 2723 C C . ARG C 1 117 ? 3.551 42.741 -39.352 1.00 84.62 1075 ARG C C 1
ATOM 2724 O O . ARG C 1 117 ? 4.555 42.957 -38.678 1.00 85.85 1075 ARG C O 1
ATOM 2732 N N . PHE C 1 118 ? 2.662 41.750 -39.081 1.00 78.59 1076 PHE C N 1
ATOM 2733 C CA . PHE C 1 118 ? 2.725 40.853 -37.923 1.00 76.98 1076 PHE C CA 1
ATOM 2734 C C . PHE C 1 118 ? 4.092 40.173 -37.782 1.00 80.55 1076 PHE C C 1
ATOM 2735 O O . PHE C 1 118 ? 4.732 40.359 -36.752 1.00 80.27 1076 PHE C O 1
ATOM 2743 N N . VAL C 1 119 ? 4.560 39.432 -38.831 1.00 76.72 1077 VAL C N 1
ATOM 2744 C CA . VAL C 1 119 ? 5.856 38.717 -38.801 1.00 76.22 1077 VAL C CA 1
ATOM 2745 C C . VAL C 1 119 ? 7.013 39.695 -38.524 1.00 81.94 1077 VAL C C 1
ATOM 2746 O O . VAL C 1 119 ? 7.921 39.353 -37.769 1.00 82.35 1077 VAL C O 1
ATOM 2750 N N . SER C 1 120 ? 6.928 40.927 -39.065 1.00 79.02 1078 SER C N 1
ATOM 2751 C CA . SER C 1 120 ? 7.906 41.988 -38.843 1.00 81.00 1078 SER C CA 1
ATOM 2752 C C . SER C 1 120 ? 7.933 42.394 -37.358 1.00 88.06 1078 SER C C 1
ATOM 2753 O O . SER C 1 120 ? 9.014 42.616 -36.810 1.00 90.16 1078 SER C O 1
ATOM 2756 N N . ASN C 1 121 ? 6.755 42.442 -36.695 1.00 83.58 1079 ASN C N 1
ATOM 2757 C CA . ASN C 1 121 ? 6.675 42.764 -35.271 1.00 84.83 1079 ASN C CA 1
ATOM 2758 C C . ASN C 1 121 ? 7.146 41.559 -34.465 1.00 87.42 1079 ASN C C 1
ATOM 2759 O O . ASN C 1 121 ? 7.537 41.713 -33.307 1.00 88.42 1079 ASN C O 1
ATOM 2772 N N . GLY C 1 123 ? 9.707 39.870 -35.234 1.00 88.89 1081 GLY C N 1
ATOM 2773 C CA . GLY C 1 123 ? 11.146 39.929 -35.437 1.00 91.20 1081 GLY C CA 1
ATOM 2774 C C . GLY C 1 123 ? 11.610 39.287 -36.716 1.00 96.58 1081 GLY C C 1
ATOM 2775 O O . GLY C 1 123 ? 12.789 38.954 -36.825 1.00 99.15 1081 GLY C O 1
ATOM 2776 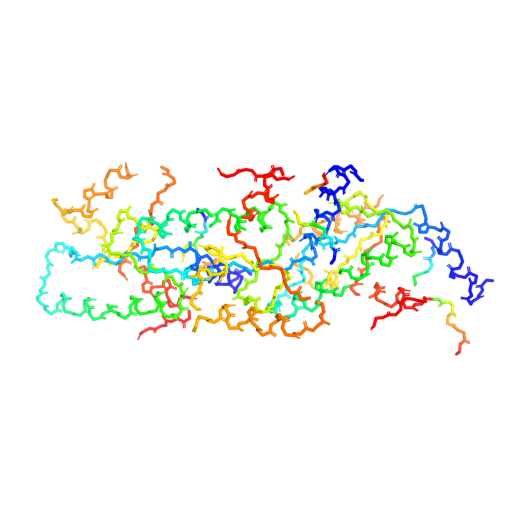N N . PHE C 1 124 ? 10.697 39.102 -37.691 1.00 91.36 1082 PHE C N 1
ATOM 2777 C CA . PHE C 1 124 ? 11.014 38.477 -38.980 1.00 90.01 1082 PHE C CA 1
ATOM 2778 C C . PHE C 1 124 ? 10.591 39.392 -40.122 1.00 97.29 1082 PHE C C 1
ATOM 2779 O O . PHE C 1 124 ? 9.456 39.336 -40.609 1.00 94.68 1082 PHE C O 1
ATOM 2787 N N . ASP C 1 125 ? 11.486 40.350 -40.408 1.00 99.35 1083 ASP C N 1
ATOM 2788 C CA . ASP C 1 125 ? 11.319 41.407 -41.393 1.00 102.49 1083 ASP C CA 1
ATOM 2789 C C . ASP C 1 125 ? 11.716 40.866 -42.756 1.00 108.98 1083 ASP C C 1
ATOM 2790 O O . ASP C 1 125 ? 12.387 39.828 -42.823 1.00 109.71 1083 ASP C O 1
ATOM 2795 N N . ILE C 1 126 ? 11.296 41.559 -43.846 1.00 105.04 1084 ILE C N 1
ATOM 2796 C CA . ILE C 1 126 ? 11.653 41.230 -45.230 1.00 91.38 1084 ILE C CA 1
ATOM 2797 C C . ILE C 1 126 ? 11.920 42.542 -45.988 1.00 131.54 1084 ILE C C 1
ATOM 2798 O O . ILE C 1 126 ? 12.910 42.663 -46.711 1.00 98.02 1084 ILE C O 1
ATOM 2803 N N . SER D 2 5 ? -9.642 37.134 -28.945 1.00 107.82 1091 SER D N 1
ATOM 2804 C CA . SER D 2 5 ? -8.526 36.599 -28.160 1.00 107.96 1091 SER D CA 1
ATOM 2805 C C . SER D 2 5 ? -7.482 37.726 -27.854 1.00 110.22 1091 SER D C 1
ATOM 2806 O O . SER D 2 5 ? -7.831 38.718 -27.209 1.00 108.93 1091 SER D O 1
ATOM 2809 N N . LEU D 2 6 ? -6.223 37.559 -28.323 1.00 105.90 1092 LEU D N 1
ATOM 2810 C CA . LEU D 2 6 ? -5.076 38.462 -28.191 1.00 104.83 1092 LEU D CA 1
ATOM 2811 C C . LEU D 2 6 ? -5.013 39.367 -29.442 1.00 109.97 1092 LEU D C 1
ATOM 2812 O O . LEU D 2 6 ? -5.560 39.006 -30.484 1.00 110.35 1092 LEU D O 1
ATOM 2817 N N . ASP D 2 7 ? -4.406 40.550 -29.328 1.00 106.83 1093 ASP D N 1
ATOM 2818 C CA . ASP D 2 7 ? -4.311 41.500 -30.431 1.00 107.02 1093 ASP D CA 1
ATOM 2819 C C . ASP D 2 7 ? -3.220 41.068 -31.399 1.00 112.74 1093 ASP D C 1
ATOM 2820 O O . ASP D 2 7 ? -2.166 40.633 -30.962 1.00 111.98 1093 ASP D O 1
ATOM 2825 N N . SER D 2 8 ? -3.470 41.202 -32.710 1.00 111.50 1094 SER D N 1
ATOM 2826 C CA . SER D 2 8 ? -2.524 40.886 -33.787 1.00 112.25 1094 SER D CA 1
ATOM 2827 C C . SER D 2 8 ? -1.502 42.005 -33.926 1.00 117.65 1094 SER D C 1
ATOM 2828 O O . SER D 2 8 ? -0.431 41.798 -34.497 1.00 117.64 1094 SER D O 1
ATOM 2841 N N . PRO D 2 10 ? 0.809 45.275 -32.032 1.00 111.47 1096 PRO D N 1
ATOM 2842 C CA . PRO D 2 10 ? 1.426 45.546 -30.725 1.00 111.09 1096 PRO D CA 1
ATOM 2843 C C . PRO D 2 10 ? 0.777 46.735 -29.998 1.00 115.15 1096 PRO D C 1
ATOM 2844 O O . PRO D 2 10 ? 0.131 47.545 -30.665 1.00 114.20 1096 PRO D O 1
ATOM 2848 N N . PRO D 2 11 ? 0.927 46.868 -28.652 1.00 112.32 1097 PRO D N 1
ATOM 2849 C CA . PRO D 2 11 ? 0.297 48.001 -27.937 1.00 117.06 1097 PRO D CA 1
ATOM 2850 C C . PRO D 2 11 ? 0.640 49.398 -28.451 1.00 139.59 1097 PRO D C 1
ATOM 2851 O O . PRO D 2 11 ? -0.055 50.363 -28.107 1.00 89.07 1097 PRO D O 1
ATOM 2855 N N . SER E 2 5 ? 7.930 13.856 -6.441 1.00 99.06 1091 SER E N 1
ATOM 2856 C CA . SER E 2 5 ? 7.333 15.001 -5.743 1.00 98.89 1091 SER E CA 1
ATOM 2857 C C . SER E 2 5 ? 5.898 14.659 -5.214 1.00 99.64 1091 SER E C 1
ATOM 2858 O O . SER E 2 5 ? 5.770 13.779 -4.359 1.00 100.00 1091 SER E O 1
ATOM 2861 N N . LEU E 2 6 ? 4.849 15.353 -5.710 1.00 92.40 1092 LEU E N 1
ATOM 2862 C CA . LEU E 2 6 ? 3.431 15.191 -5.358 1.00 90.51 1092 LEU E CA 1
ATOM 2863 C C . LEU E 2 6 ? 2.759 14.372 -6.470 1.00 96.87 1092 LEU E C 1
ATOM 2864 O O . LEU E 2 6 ? 3.326 14.276 -7.539 1.00 98.08 1092 LEU E O 1
ATOM 2869 N N . ASP E 2 7 ? 1.609 13.736 -6.228 1.00 94.23 1093 ASP E N 1
ATOM 2870 C CA . ASP E 2 7 ? 0.933 12.950 -7.270 1.00 94.65 1093 ASP E CA 1
ATOM 2871 C C . ASP E 2 7 ? 0.147 13.884 -8.187 1.00 100.35 1093 ASP E C 1
ATOM 2872 O O . ASP E 2 7 ? -0.469 14.834 -7.706 1.00 99.66 1093 ASP E O 1
ATOM 2877 N N . SER E 2 8 ? 0.166 13.613 -9.503 1.00 99.06 1094 SER E N 1
ATOM 2878 C CA . SER E 2 8 ? -0.572 14.389 -10.504 1.00 100.02 1094 SER E CA 1
ATOM 2879 C C . SER E 2 8 ? -2.041 14.008 -10.497 1.00 107.68 1094 SER E C 1
ATOM 2880 O O . SER E 2 8 ? -2.887 14.780 -10.963 1.00 107.21 1094 SER E O 1
ATOM 2893 N N . PRO E 2 10 ? -5.523 12.560 -8.223 1.00 109.51 1096 PRO E N 1
ATOM 2894 C CA . PRO E 2 10 ? -6.010 12.688 -6.841 1.00 109.46 1096 PRO E CA 1
ATOM 2895 C C . PRO E 2 10 ? -6.119 11.332 -6.132 1.00 114.46 1096 PRO E C 1
ATOM 2896 O O . PRO E 2 10 ? -6.143 10.310 -6.830 1.00 114.46 1096 PRO E O 1
ATOM 2900 N N . PRO E 2 11 ? -6.159 11.275 -4.769 1.00 110.77 1097 PRO E N 1
ATOM 2901 C CA . PRO E 2 11 ? -6.269 9.964 -4.096 1.00 115.22 1097 PRO E CA 1
ATOM 2902 C C . PRO E 2 11 ? -7.550 9.194 -4.455 1.00 146.46 1097 PRO E C 1
ATOM 2903 O O . PRO E 2 11 ? -7.668 7.997 -4.199 1.00 107.90 1097 PRO E O 1
ATOM 2907 N N . SER F 2 5 ? 5.780 43.610 14.684 1.00 105.85 1091 SER F N 1
ATOM 2908 C CA . SER F 2 5 ? 6.516 44.153 15.826 1.00 105.82 1091 SER F CA 1
ATOM 2909 C C . SER F 2 5 ? 7.828 43.376 16.108 1.00 109.91 1091 SER F C 1
ATOM 2910 O O . SER F 2 5 ? 8.642 43.813 16.940 1.00 110.18 1091 SER F O 1
ATOM 2913 N N . LEU F 2 6 ? 8.033 42.235 15.404 1.00 104.91 1092 LEU F N 1
ATOM 2914 C CA . LEU F 2 6 ? 9.241 41.414 15.522 1.00 103.80 1092 LEU F CA 1
ATOM 2915 C C . LEU F 2 6 ? 10.159 41.664 14.318 1.00 109.50 1092 LEU F C 1
ATOM 2916 O O . LEU F 2 6 ? 9.688 41.970 13.223 1.00 109.27 1092 LEU F O 1
ATOM 2921 N N . ASP F 2 7 ? 11.470 41.608 14.549 1.00 106.98 1093 ASP F N 1
ATOM 2922 C CA . ASP F 2 7 ? 12.479 41.873 13.529 1.00 107.13 1093 ASP F CA 1
ATOM 2923 C C . ASP F 2 7 ? 12.615 40.682 12.594 1.00 113.16 1093 ASP F C 1
ATOM 2924 O O . ASP F 2 7 ? 12.580 39.542 13.050 1.00 112.79 1093 ASP F O 1
ATOM 2929 N N . SER F 2 8 ? 12.779 40.953 11.283 1.00 111.35 1094 SER F N 1
ATOM 2930 C CA . SER F 2 8 ? 12.976 39.938 10.234 1.00 111.36 1094 SER F CA 1
ATOM 2931 C C . SER F 2 8 ? 14.416 39.438 10.254 1.00 115.77 1094 SER F C 1
ATOM 2932 O O . SER F 2 8 ? 14.715 38.355 9.746 1.00 114.15 1094 SER F O 1
ATOM 2945 N N . PRO F 2 10 ? 18.148 38.722 12.512 1.00 107.77 1096 PRO F N 1
ATOM 2946 C CA . PRO F 2 10 ? 18.523 38.311 13.871 1.00 106.69 1096 PRO F CA 1
ATOM 2947 C C . PRO F 2 10 ? 19.327 39.402 14.591 1.00 109.07 1096 PRO F C 1
ATOM 2948 O O . PRO F 2 10 ? 19.862 40.279 13.915 1.00 109.49 1096 PRO F O 1
ATOM 2952 N N . PRO F 2 11 ? 19.453 39.398 15.937 1.00 103.28 1097 PRO F N 1
ATOM 2953 C CA . PRO F 2 11 ? 20.263 40.437 16.587 1.00 102.33 1097 PRO F CA 1
ATOM 2954 C C . PRO F 2 11 ? 21.749 40.382 16.179 1.00 105.57 1097 PRO F C 1
ATOM 2955 O O . PRO F 2 11 ? 22.481 39.453 16.541 1.00 104.99 1097 PRO F O 1
ATOM 2959 N N . ASN F 2 12 ? 22.156 41.333 15.318 1.00 102.46 1098 ASN F N 1
ATOM 2960 C CA . ASN F 2 12 ? 23.533 41.438 14.826 1.00 102.87 1098 ASN F CA 1
ATOM 2961 C C . ASN F 2 12 ? 24.364 42.057 15.952 1.00 108.30 1098 ASN F C 1
ATOM 2962 O O . ASN F 2 12 ? 24.071 43.181 16.374 1.00 108.22 1098 ASN F O 1
ATOM 2967 N N . THR F 2 13 ? 25.323 41.290 16.520 1.00 105.82 1099 THR F N 1
ATOM 2968 C CA . THR F 2 13 ? 26.144 41.760 17.657 1.00 105.80 1099 THR F CA 1
ATOM 2969 C C . THR F 2 13 ? 27.674 41.550 17.428 1.00 111.69 1099 THR F C 1
ATOM 2970 O O . THR F 2 13 ? 28.326 40.769 18.136 1.00 110.73 1099 THR F O 1
ATOM 2974 N N . SER F 2 14 ? 28.230 42.302 16.434 1.00 109.55 1100 SER F N 1
ATOM 2975 C CA . SER F 2 14 ? 29.643 42.323 16.027 1.00 125.72 1100 SER F CA 1
ATOM 2976 C C . SER F 2 14 ? 30.037 43.702 15.435 1.00 127.29 1100 SER F C 1
ATOM 2977 O O . SER F 2 14 ? 30.081 44.727 16.134 1.00 64.96 1100 SER F O 1
#

Foldseek 3Di:
DDDCVVVVVQLVVLLVWEEEEDDDAFPDDDPVRVVVLVVLVVLQCCSVPPSVHHYDPDQQPTQEYEYSADLVRHDVDPVVVVVVVVVPPGHHYDGSVSQVVCVSVHHD/DDLVVVVVVQLVVLLVWEEEEDDDALDDDDPVLVVVLVVLVVLQCCSVPPSVHHYDPDQQPTQEYEHSADLVSHDVDPVVVVVVVVVPPPDGHHYHYSVSQVVSVSVDHD/DLVVVVVVQLVVLLVWEEEEDDDAFPDDDPVRVVVLVVLVVLQCCSVPPSVHHYDPDPQPGQEYEYSADLVRHDVDPVVVVVVVVVPPGHHYHGSVSQVVSVSVNHD/DDDPPD/DDDPPD/DDDPDPDDD

Radius of gyration: 24.88 Å; Cα contacts (8 Å, |Δi|>4): 528; chains: 6; bounding box: 50×46×88 Å

Nearest PDB structures (foldseek):
  6rr0-assembly7_G  TM=9.909E-01  e=2.097E-20  Saccharomyces cerevisiae
  6rr0-assembly4_D  TM=9.828E-01  e=2.243E-20  Saccharomyces cerevisiae
  6qsz-assembly4_G  TM=9.858E-01  e=5.387E-20  Saccharomyces cerevisiae S288C
  6rr0-assembly5_E  TM=9.833E-01  e=6.594E-20  Saccharomyces cerevisiae
  6qtm-assembly3_C  TM=9.687E-01  e=1.057E-19  Saccharomyces cerevisiae S288C

InterPro domains:
  IPR031556 Sir4, SID domain [PF16991] (746-886)
  IPR031556 Sir4, SID domain [cd13746] (801-893)

Sequence (346 aa):
LSKSSWRQEWLANLKLISVSLVDEFPSELSDSDRQIINEKQLLKDIFANNLKSAISNNFRESDIIILKGEIEDYPSSEIKIYYNELQNKKARFWSFKTQRFVSNGFDILSKSSWRQEWLANLKLISVSLVDEFPSELSDSDRQIINEKQLLKDIFANNLKSAISNNFRESDIIILKGEIEDYPSSEIKIYYNELQNKPDKARFWSFKTQRFVSNGFDISKSSWRQEWLANLKLISVSLVDEFPSELSDSDRQIINEKQLLKDIFANNLKSAISNNFRESDIIILKGEIEDYPSSEIKIYYNELQAKKARFWSFKTQRFVSNGFDISLDSPPSLDSPPSLDSPPNTS